Protein AF-A0A8D8MQW2-F1 (afdb_monomer_lite)

Foldseek 3Di:
DQQLPHDDLADEDPPVNVVVVVVVCPPQWDWDDDQNDIDIDGNDCVVVVVCCVVQVPDLVSQLVVLVVVLCLQCQVCAPHWDKDADDPSRCVVVVNPDRMDTHHNNRHGNDQFDADPVRHTDDGNVVSLQRNLVSCLSNVVVVCCLDPAQLALVNQLSCLVHDQLVSNLVSLVSNLVRDPDPLVSVVSQQSSQLCQACRVVSNPQSLCVLQSLCLACVVVCPSRPSSVSSNVNSVVPSCVSDVDHDPHNHDHHGPDPDRHDQDDDPDDWQDKDAQPVNQWIWIFWQWIWIAGPVRSDTPDTGRPVDPDTDRDDDADNNRPD

Secondary structure (DSSP, 8-state):
-TTSS---SB-S--HHHHHHHHHHSTTTEEEEEETTEEEEEESSHHHHHHHHHHHSSSHHHHHHHHHHHHHHHTTTTTTS-EEEEPPHHHHHHTT---SEEEEB--PPP--SEEE-TTS-EEEE-HHHHHHHHHHHHHTT-HHHHIIIIIT-HHHHHHHHTTS-HHHHHHHHHHHHHH---HHHHHHHHHHHHHHHHTHHHHTT-GGGHHHHHHHHHGGGTTT-HHHHHHHHHHHHHGGGT-S---SS--SPPTTSS--------SS---EEEE-TTSSEEEEESSSEEEEETTT--EEEEE----SS--------TTS--

Structure (mmCIF, N/CA/C/O backbone):
data_AF-A0A8D8MQW2-F1
#
_entry.id   AF-A0A8D8MQW2-F1
#
loop_
_atom_site.group_PDB
_atom_site.id
_atom_site.type_symbol
_atom_site.label_atom_id
_atom_site.label_alt_id
_atom_site.label_comp_id
_atom_site.label_asym_id
_atom_site.label_entity_id
_atom_site.label_seq_id
_atom_site.pdbx_PDB_ins_code
_atom_site.Cartn_x
_atom_site.Cartn_y
_atom_site.Cartn_z
_atom_site.occupancy
_atom_site.B_iso_or_equiv
_atom_site.auth_seq_id
_atom_site.auth_comp_id
_atom_site.auth_asym_id
_atom_site.auth_atom_id
_atom_site.pdbx_PDB_model_num
ATOM 1 N N . ASP A 1 1 ? 21.666 -14.603 -29.290 1.00 62.72 1 ASP A N 1
ATOM 2 C CA . ASP A 1 1 ? 20.958 -13.309 -29.191 1.00 62.72 1 ASP A CA 1
ATOM 3 C C . ASP A 1 1 ? 19.735 -13.362 -30.107 1.00 62.72 1 ASP A C 1
ATOM 5 O O . ASP A 1 1 ? 19.863 -13.863 -31.215 1.00 62.72 1 ASP A O 1
ATOM 9 N N . VAL A 1 2 ? 18.551 -12.951 -29.641 1.00 74.00 2 VAL A N 1
ATOM 10 C CA . VAL A 1 2 ? 17.258 -13.215 -30.322 1.00 74.00 2 VAL A CA 1
ATOM 11 C C . VAL A 1 2 ? 17.070 -12.364 -31.586 1.00 74.00 2 VAL A C 1
ATOM 13 O O . VAL A 1 2 ? 16.394 -12.786 -32.517 1.00 74.00 2 VAL A O 1
ATOM 16 N N . TYR A 1 3 ? 17.704 -11.191 -31.651 1.00 82.12 3 TYR A N 1
ATOM 17 C CA . TYR A 1 3 ? 17.560 -10.225 -32.751 1.00 82.12 3 TYR A CA 1
ATOM 18 C C . TYR A 1 3 ? 18.877 -9.972 -33.466 1.00 82.12 3 TYR A C 1
ATOM 20 O O . TYR A 1 3 ? 19.295 -8.833 -33.672 1.00 82.12 3 TYR A O 1
ATOM 28 N N . GLN A 1 4 ? 19.587 -11.048 -33.782 1.00 80.75 4 GLN A N 1
ATOM 29 C CA . GLN A 1 4 ? 20.892 -10.928 -34.412 1.00 80.75 4 GLN A CA 1
ATOM 30 C C . GLN A 1 4 ? 20.766 -10.433 -35.862 1.00 80.75 4 GLN A C 1
ATOM 32 O O . GLN A 1 4 ? 21.594 -9.648 -36.306 1.00 80.75 4 GLN A O 1
ATOM 37 N N . TYR A 1 5 ? 19.752 -10.882 -36.610 1.00 83.50 5 TYR A N 1
ATOM 38 C CA . TYR A 1 5 ? 19.637 -10.664 -38.064 1.00 83.50 5 TYR A CA 1
ATOM 39 C C . TYR A 1 5 ? 18.586 -9.628 -38.483 1.00 83.50 5 TYR A C 1
ATOM 41 O O . TYR A 1 5 ? 18.576 -9.222 -39.637 1.00 83.50 5 TYR A O 1
ATOM 49 N N . HIS A 1 6 ? 17.741 -9.152 -37.565 1.00 84.12 6 HIS A N 1
ATOM 50 C CA . HIS A 1 6 ? 16.792 -8.071 -37.835 1.00 84.12 6 HIS A CA 1
ATOM 51 C C . HIS A 1 6 ? 16.532 -7.234 -36.574 1.00 84.12 6 HIS A C 1
ATOM 53 O O . HIS A 1 6 ? 16.648 -7.740 -35.456 1.00 84.12 6 HIS A O 1
ATOM 59 N N . LEU A 1 7 ? 16.108 -5.979 -36.747 1.00 83.94 7 LEU A N 1
ATOM 60 C CA . LEU A 1 7 ? 15.612 -5.116 -35.672 1.00 83.94 7 LEU A CA 1
ATOM 61 C C . LEU A 1 7 ? 14.080 -5.060 -35.750 1.00 83.94 7 LEU A C 1
ATOM 63 O O . LEU A 1 7 ? 13.546 -4.458 -36.678 1.00 83.94 7 LEU A O 1
ATOM 67 N N . PRO A 1 8 ? 13.343 -5.730 -34.849 1.00 84.62 8 PRO A N 1
ATOM 68 C CA . PRO A 1 8 ? 11.888 -5.736 -34.931 1.00 84.62 8 PRO A CA 1
ATOM 69 C C . PRO A 1 8 ? 11.297 -4.385 -34.489 1.00 84.62 8 PRO A C 1
ATOM 71 O O . PRO A 1 8 ? 11.842 -3.757 -33.577 1.00 84.62 8 PRO A O 1
ATOM 74 N N . PRO A 1 9 ? 10.129 -3.986 -35.028 1.00 80.62 9 PRO A N 1
ATOM 75 C CA . PRO A 1 9 ? 9.403 -2.806 -34.547 1.00 80.62 9 PRO A CA 1
ATOM 76 C C . PRO A 1 9 ? 8.926 -2.974 -33.093 1.00 80.62 9 PRO A C 1
ATOM 78 O O . PRO A 1 9 ? 8.812 -2.001 -32.351 1.00 80.62 9 PRO A O 1
ATOM 81 N N . VAL A 1 10 ? 8.698 -4.224 -32.662 1.00 87.00 10 VAL A N 1
ATOM 82 C CA . VAL A 1 10 ? 8.363 -4.594 -31.280 1.00 87.00 10 VAL A CA 1
ATOM 83 C C . VAL A 1 10 ? 9.448 -5.512 -30.717 1.00 87.00 10 VAL A C 1
ATOM 85 O O . VAL A 1 10 ? 9.672 -6.612 -31.223 1.00 87.00 10 VAL A O 1
ATOM 88 N N . ARG A 1 11 ? 10.102 -5.100 -29.628 1.00 89.00 11 ARG A N 1
ATOM 89 C CA . ARG A 1 11 ? 11.218 -5.834 -29.008 1.00 89.00 11 ARG A CA 1
ATOM 90 C C . ARG A 1 11 ? 10.736 -6.684 -27.823 1.00 89.00 11 ARG A C 1
ATOM 92 O O . ARG A 1 11 ? 10.874 -6.296 -26.663 1.00 89.00 11 ARG A O 1
ATOM 99 N N . ARG A 1 12 ? 10.172 -7.861 -28.114 1.00 87.31 12 ARG A N 1
ATOM 100 C CA . ARG A 1 12 ? 9.715 -8.884 -27.148 1.00 87.31 12 ARG A CA 1
ATOM 101 C C . ARG A 1 12 ? 10.163 -10.291 -27.513 1.00 87.31 12 ARG A C 1
ATOM 103 O O . ARG A 1 12 ? 10.055 -10.662 -28.676 1.00 87.31 12 ARG A O 1
ATOM 110 N N . ILE A 1 13 ? 10.523 -11.103 -26.513 1.00 85.62 13 ILE A N 1
ATOM 111 C CA . ILE A 1 13 ? 10.783 -12.540 -26.709 1.00 85.62 13 ILE A CA 1
ATOM 112 C C . ILE A 1 13 ? 9.670 -13.131 -27.596 1.00 85.62 13 ILE A C 1
ATOM 114 O O . ILE A 1 13 ? 8.501 -13.061 -27.205 1.00 85.62 13 ILE A O 1
ATOM 118 N N . PRO A 1 14 ? 10.005 -13.642 -28.798 1.00 87.81 14 PRO A N 1
ATOM 119 C CA . PRO A 1 14 ? 9.016 -14.190 -29.711 1.00 87.81 14 PRO A CA 1
ATOM 120 C C . PRO A 1 14 ? 8.203 -15.293 -29.025 1.00 87.81 14 PRO A C 1
ATOM 122 O O . PRO A 1 14 ? 8.807 -16.126 -28.342 1.00 87.81 14 PRO A O 1
ATOM 125 N N . PRO A 1 15 ? 6.870 -15.354 -29.215 1.00 87.94 15 PRO A N 1
ATOM 126 C CA . PRO A 1 15 ? 6.025 -16.337 -28.535 1.00 87.94 15 PRO A CA 1
ATOM 127 C C . PRO A 1 15 ? 6.516 -17.778 -28.704 1.00 87.94 15 PRO A C 1
ATOM 129 O O . PRO A 1 15 ? 6.611 -18.508 -27.726 1.00 87.94 15 PRO A O 1
ATOM 132 N N . LEU A 1 16 ? 6.944 -18.152 -29.914 1.00 88.62 16 LEU A N 1
ATOM 133 C CA . LEU A 1 16 ? 7.493 -19.482 -30.197 1.00 88.62 16 LEU A CA 1
ATOM 134 C C . LEU A 1 16 ? 8.778 -19.782 -29.417 1.00 88.62 16 LEU A C 1
ATOM 136 O O . LEU A 1 16 ? 8.988 -20.917 -28.997 1.00 88.62 16 LEU A O 1
ATOM 140 N N . LEU A 1 17 ? 9.638 -18.780 -29.211 1.00 89.62 17 LEU A N 1
ATOM 141 C CA . LEU A 1 17 ? 10.857 -18.957 -28.427 1.00 89.62 17 LEU A CA 1
ATOM 142 C C . LEU A 1 17 ? 10.522 -19.152 -26.946 1.00 89.62 17 LEU A C 1
ATOM 144 O O . LEU A 1 17 ? 11.110 -20.014 -26.305 1.00 89.62 17 LEU A O 1
ATOM 148 N N . TRP A 1 18 ? 9.549 -18.401 -26.420 1.00 88.94 18 TRP A N 1
ATOM 149 C CA . TRP A 1 18 ? 9.046 -18.623 -25.065 1.00 88.94 18 TRP A CA 1
ATOM 150 C C . TRP A 1 18 ? 8.443 -20.023 -24.902 1.00 88.94 18 TRP A C 1
ATOM 152 O O . TRP A 1 18 ? 8.767 -20.703 -23.935 1.00 88.94 18 TRP A O 1
ATOM 162 N N . THR A 1 19 ? 7.633 -20.487 -25.860 1.00 90.31 19 THR A N 1
ATOM 163 C CA . THR A 1 19 ? 7.073 -21.846 -25.838 1.00 90.31 19 THR A CA 1
ATOM 164 C C . THR A 1 19 ? 8.171 -22.909 -25.811 1.00 90.31 19 THR A C 1
ATOM 166 O O . THR A 1 19 ? 8.082 -23.836 -25.014 1.00 90.31 19 THR A O 1
ATOM 169 N N . ARG A 1 20 ? 9.234 -22.758 -26.616 1.00 92.62 20 ARG A N 1
ATOM 170 C CA . ARG A 1 20 ? 10.393 -23.670 -26.586 1.00 92.62 20 ARG A CA 1
ATOM 171 C C . ARG A 1 20 ? 11.092 -23.658 -25.227 1.00 92.62 20 ARG A C 1
ATOM 173 O O . ARG A 1 20 ? 11.222 -24.707 -24.622 1.00 92.62 20 ARG A O 1
ATOM 180 N N . ILE A 1 21 ? 11.422 -22.476 -24.700 1.00 90.25 21 ILE A N 1
ATOM 181 C CA . ILE A 1 21 ? 12.052 -22.341 -23.374 1.00 90.25 21 ILE A CA 1
ATOM 182 C C . ILE A 1 21 ? 11.187 -22.979 -22.279 1.00 90.25 21 ILE A C 1
ATOM 184 O O . ILE A 1 21 ? 11.708 -23.653 -21.397 1.00 90.25 21 ILE A O 1
ATOM 188 N N . ARG A 1 22 ? 9.864 -22.782 -22.322 1.00 90.25 22 ARG A N 1
ATOM 189 C CA . ARG A 1 22 ? 8.935 -23.397 -21.365 1.00 90.25 22 ARG A CA 1
ATOM 190 C C . ARG A 1 22 ? 8.951 -24.925 -21.475 1.00 90.25 22 ARG A C 1
ATOM 192 O O . ARG A 1 22 ? 8.956 -25.589 -20.445 1.00 90.25 22 ARG A O 1
ATOM 199 N N . ASN A 1 23 ? 8.976 -25.459 -22.695 1.00 91.19 23 ASN A N 1
ATOM 200 C CA . ASN A 1 23 ? 9.030 -26.899 -22.952 1.00 91.19 23 ASN A CA 1
ATOM 201 C C . ASN A 1 23 ? 10.378 -27.526 -22.570 1.00 91.19 23 ASN A C 1
ATOM 203 O O . ASN A 1 23 ? 10.398 -28.703 -22.229 1.00 91.19 23 ASN A O 1
ATOM 207 N N . ASP A 1 24 ? 11.464 -26.749 -22.590 1.00 93.62 24 ASP A N 1
ATOM 208 C CA . ASP A 1 24 ? 12.806 -27.169 -22.160 1.00 93.62 24 ASP A CA 1
ATOM 209 C C . ASP A 1 24 ? 12.988 -27.100 -20.631 1.00 93.62 24 ASP A C 1
ATOM 211 O O . ASP A 1 24 ? 13.969 -27.612 -20.091 1.00 93.62 24 ASP A O 1
ATOM 215 N N . LEU A 1 25 ? 12.037 -26.492 -19.911 1.00 90.81 25 LEU A N 1
ATOM 216 C CA . LEU A 1 25 ? 12.026 -26.393 -18.448 1.00 90.81 25 LEU A CA 1
ATOM 217 C C . LEU A 1 25 ? 10.865 -27.174 -17.790 1.00 90.81 25 LEU A C 1
ATOM 219 O O . LEU A 1 25 ? 10.234 -26.648 -16.859 1.00 90.81 25 LEU A O 1
ATOM 223 N N . PRO A 1 26 ? 10.556 -28.417 -18.222 1.00 86.69 26 PRO A N 1
ATOM 224 C CA . PRO A 1 26 ? 9.490 -29.194 -17.611 1.00 86.69 26 PRO A CA 1
ATOM 225 C C . PRO A 1 26 ? 9.887 -29.538 -16.171 1.00 86.69 26 PRO A C 1
ATOM 227 O O . PRO A 1 26 ? 11.060 -29.747 -15.868 1.00 86.69 26 PRO A O 1
ATOM 230 N N . ASN A 1 27 ? 8.916 -29.571 -15.258 1.00 88.44 27 ASN A N 1
ATOM 231 C CA . ASN A 1 27 ? 9.103 -29.840 -13.821 1.00 88.44 27 ASN A CA 1
ATOM 232 C C . ASN A 1 27 ? 9.922 -28.793 -13.034 1.00 88.44 27 ASN A C 1
ATOM 234 O O . ASN A 1 27 ? 9.907 -28.811 -11.805 1.00 88.44 27 ASN A O 1
ATOM 238 N N . TYR A 1 28 ? 10.602 -27.849 -13.694 1.00 92.19 28 TYR A N 1
ATOM 239 C CA . TYR A 1 28 ? 11.264 -26.720 -13.025 1.00 92.19 28 TYR A CA 1
ATOM 240 C C . TYR A 1 28 ? 10.339 -25.522 -12.827 1.00 92.19 28 TYR A C 1
ATOM 242 O O . TYR A 1 28 ? 10.549 -24.713 -11.919 1.00 92.19 28 TYR A O 1
ATOM 250 N N . LEU A 1 29 ? 9.307 -25.419 -13.661 1.00 92.38 29 LEU A N 1
ATOM 251 C CA . LEU A 1 29 ? 8.258 -24.421 -13.558 1.00 92.38 29 LEU A CA 1
ATOM 252 C C . LEU A 1 29 ? 6.961 -25.066 -13.065 1.00 92.38 29 LEU A C 1
ATOM 254 O O . LEU A 1 29 ? 6.593 -26.158 -13.484 1.00 92.38 29 LEU A O 1
ATOM 258 N N . SER A 1 30 ? 6.264 -24.353 -12.190 1.00 91.06 30 SER A N 1
ATOM 259 C CA . SER A 1 30 ? 4.962 -24.726 -11.641 1.00 91.06 30 SER A CA 1
ATOM 260 C C . SER A 1 30 ? 3.986 -23.571 -11.792 1.00 91.06 30 SER A C 1
ATOM 262 O O . SER A 1 30 ? 4.384 -22.408 -11.708 1.00 91.06 30 SER A O 1
ATOM 264 N N . GLU A 1 31 ? 2.720 -23.892 -12.013 1.00 91.38 31 GLU A N 1
ATOM 265 C CA . GLU A 1 31 ? 1.630 -22.925 -11.953 1.00 91.38 31 GLU A CA 1
ATOM 266 C C . GLU A 1 31 ? 1.136 -22.820 -10.509 1.00 91.38 31 GLU A C 1
ATOM 268 O O . GLU A 1 31 ? 1.002 -23.830 -9.813 1.00 91.38 31 GLU A O 1
ATOM 273 N N . ARG A 1 32 ? 0.938 -21.593 -10.028 1.00 89.94 32 ARG A N 1
ATOM 274 C CA . ARG A 1 32 ? 0.399 -21.312 -8.696 1.00 89.94 32 ARG A CA 1
ATOM 275 C C . ARG A 1 32 ? -0.548 -20.134 -8.766 1.00 89.94 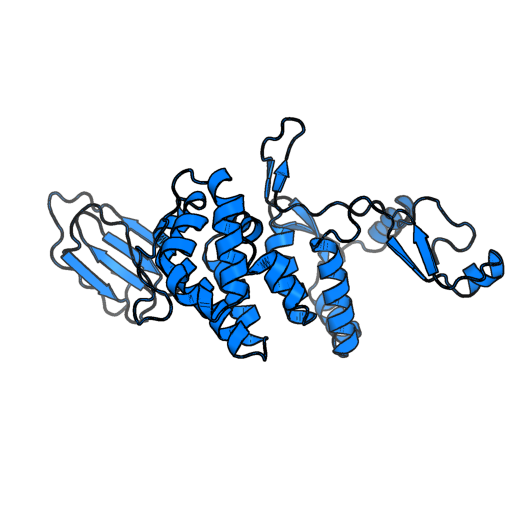32 ARG A C 1
ATOM 277 O O . ARG A 1 32 ? -0.295 -19.177 -9.489 1.00 89.94 32 ARG A O 1
ATOM 284 N N . GLU A 1 33 ? -1.590 -20.173 -7.955 1.00 90.12 33 GLU A N 1
ATOM 285 C CA . GLU A 1 33 ? -2.405 -18.993 -7.715 1.00 90.12 33 GLU A CA 1
ATOM 286 C C . GLU A 1 33 ? -1.650 -18.011 -6.808 1.00 90.12 33 GLU A C 1
ATOM 288 O O . GLU A 1 33 ? -1.081 -18.395 -5.784 1.00 90.12 33 GLU A O 1
ATOM 293 N N . ALA A 1 34 ? -1.624 -16.745 -7.207 1.00 84.81 34 ALA A N 1
ATOM 294 C CA . ALA A 1 34 ? -1.183 -15.625 -6.393 1.00 84.81 34 ALA A CA 1
ATOM 295 C C . ALA A 1 34 ? -2.110 -14.447 -6.689 1.00 84.81 34 ALA A C 1
ATOM 297 O O . ALA A 1 34 ? -2.321 -14.124 -7.856 1.00 84.81 34 ALA A O 1
ATOM 298 N N . ASP A 1 35 ? -2.663 -13.810 -5.658 1.00 83.38 35 ASP A N 1
ATOM 299 C CA . ASP A 1 35 ? -3.496 -12.610 -5.808 1.00 83.38 35 ASP A CA 1
ATOM 300 C C . ASP A 1 35 ? -4.704 -12.783 -6.757 1.00 83.38 35 ASP A C 1
ATOM 302 O O . ASP A 1 35 ? -5.034 -11.892 -7.547 1.00 83.38 35 ASP A O 1
ATOM 306 N N . GLY A 1 36 ? -5.338 -13.961 -6.737 1.00 78.75 36 GLY A N 1
ATOM 307 C CA . GLY A 1 36 ? -6.469 -14.286 -7.613 1.00 78.75 36 GLY A CA 1
ATOM 308 C C . GLY A 1 36 ? -6.099 -14.433 -9.095 1.00 78.75 36 GLY A C 1
ATOM 309 O O . GLY A 1 36 ? -6.969 -14.359 -9.965 1.00 78.75 36 GLY A O 1
ATOM 310 N N . VAL A 1 37 ? -4.811 -14.602 -9.417 1.00 82.69 37 VAL A N 1
ATOM 311 C CA . VAL A 1 37 ? -4.329 -14.904 -10.771 1.00 82.69 37 VAL A CA 1
ATOM 312 C C . VAL A 1 37 ? -3.371 -16.089 -10.780 1.00 82.69 37 VAL A C 1
ATOM 314 O O . VAL A 1 37 ? -2.569 -16.277 -9.871 1.00 82.69 37 VAL A O 1
ATOM 317 N N . ASN A 1 38 ? -3.413 -16.883 -11.849 1.00 88.50 38 ASN A N 1
ATOM 318 C CA . ASN A 1 38 ? -2.446 -17.958 -12.048 1.00 88.50 38 ASN A CA 1
ATOM 319 C C . ASN A 1 38 ? -1.111 -17.376 -12.547 1.00 88.50 38 ASN A C 1
ATOM 321 O O . ASN A 1 38 ? -1.064 -16.635 -13.535 1.00 88.50 38 ASN A O 1
ATOM 325 N N . VAL A 1 39 ? -0.024 -17.694 -11.849 1.00 89.00 39 VAL A N 1
ATOM 326 C CA . VAL A 1 39 ? 1.337 -17.252 -12.147 1.00 89.00 39 VAL A CA 1
ATOM 327 C C . VAL A 1 39 ? 2.279 -18.440 -12.306 1.00 89.00 39 VAL A C 1
ATOM 329 O O . VAL A 1 39 ? 2.148 -19.473 -11.654 1.00 89.00 39 VAL A O 1
ATOM 332 N N . MET A 1 40 ? 3.298 -18.260 -13.146 1.00 90.00 40 MET A N 1
ATOM 333 C CA . MET A 1 40 ? 4.412 -19.201 -13.241 1.00 90.00 40 MET A CA 1
ATOM 334 C C . MET A 1 40 ? 5.398 -18.949 -12.099 1.00 90.00 40 MET A C 1
ATOM 336 O O . MET A 1 40 ? 5.839 -17.816 -11.888 1.00 90.00 40 MET A O 1
ATOM 340 N N . ASN A 1 41 ? 5.796 -20.008 -11.403 1.00 90.38 41 ASN A N 1
ATOM 341 C CA . ASN A 1 41 ? 6.766 -19.964 -10.320 1.00 90.38 41 ASN A CA 1
ATOM 342 C C . ASN A 1 41 ? 7.804 -21.089 -10.448 1.00 90.38 41 ASN A C 1
ATOM 344 O O . ASN A 1 41 ? 7.495 -22.183 -10.921 1.00 90.38 41 ASN A O 1
ATOM 348 N N . TRP A 1 42 ? 9.024 -20.844 -9.968 1.00 92.25 42 TRP A N 1
ATOM 349 C CA . TRP A 1 42 ? 10.039 -21.889 -9.827 1.00 92.25 42 TRP A CA 1
ATOM 350 C C . TRP A 1 42 ? 9.560 -22.960 -8.846 1.00 92.25 42 TRP A C 1
ATOM 352 O O . TRP A 1 42 ? 9.155 -22.634 -7.728 1.00 92.25 42 TRP A O 1
ATOM 362 N N . TYR A 1 43 ? 9.617 -24.224 -9.268 1.00 91.06 43 TYR A N 1
ATOM 363 C CA . TYR A 1 43 ? 9.114 -25.360 -8.497 1.00 91.06 43 TYR A CA 1
ATOM 364 C C . TYR A 1 43 ? 9.891 -25.554 -7.189 1.00 91.06 43 TYR A C 1
ATOM 366 O O . TYR A 1 43 ? 9.295 -25.655 -6.118 1.00 91.06 43 TYR A O 1
ATOM 374 N N . HIS A 1 44 ? 11.226 -25.551 -7.263 1.00 91.94 44 HIS A N 1
ATOM 375 C CA . HIS A 1 44 ? 12.091 -25.805 -6.113 1.00 91.94 44 HIS A CA 1
ATOM 376 C C . HIS A 1 44 ? 12.772 -24.531 -5.594 1.00 91.94 44 HIS A C 1
ATOM 378 O O . HIS A 1 44 ? 13.237 -23.693 -6.371 1.00 91.94 44 HIS A O 1
ATOM 384 N N . ARG A 1 45 ? 12.905 -24.410 -4.264 1.00 92.38 45 ARG A N 1
ATOM 385 C CA . ARG A 1 45 ? 13.525 -23.238 -3.618 1.00 92.38 45 ARG A CA 1
ATOM 386 C C . ARG A 1 45 ? 14.977 -22.997 -4.046 1.00 92.38 45 ARG A C 1
ATOM 388 O O . ARG A 1 45 ? 15.399 -21.847 -4.094 1.00 92.38 45 ARG A O 1
ATOM 395 N N . GLN A 1 46 ? 15.701 -24.055 -4.429 1.00 94.56 46 GLN A N 1
ATOM 396 C CA . GLN A 1 46 ? 17.102 -23.965 -4.860 1.00 94.56 46 GLN A CA 1
ATOM 397 C C . GLN A 1 46 ? 17.300 -22.975 -6.009 1.00 94.56 46 GLN A C 1
ATOM 399 O O . GLN A 1 46 ? 18.295 -22.270 -6.010 1.00 94.56 46 GLN A O 1
ATOM 404 N N . PHE A 1 47 ? 16.347 -22.831 -6.938 1.00 92.44 47 PHE A N 1
ATOM 405 C CA . PHE A 1 47 ? 16.465 -21.823 -7.999 1.00 92.44 47 PHE A CA 1
ATOM 406 C C . PHE A 1 47 ? 16.539 -20.403 -7.440 1.00 92.44 47 PHE A C 1
ATOM 408 O O . PHE A 1 47 ? 17.331 -19.589 -7.914 1.00 92.44 47 PHE A O 1
ATOM 415 N N . ARG A 1 48 ? 15.737 -20.105 -6.412 1.00 90.94 48 ARG A N 1
ATOM 416 C CA . ARG A 1 48 ? 15.752 -18.801 -5.740 1.00 90.94 48 ARG A CA 1
ATOM 417 C C . ARG A 1 48 ? 17.052 -18.616 -4.962 1.00 90.94 48 ARG A C 1
ATOM 419 O O . ARG A 1 48 ? 17.647 -17.547 -5.049 1.00 90.94 48 ARG A O 1
ATOM 426 N N . ASP A 1 49 ? 17.505 -19.650 -4.260 1.00 93.75 49 ASP A N 1
ATOM 427 C CA . ASP A 1 49 ? 18.743 -19.616 -3.473 1.00 93.75 49 ASP A CA 1
ATOM 428 C C . ASP A 1 49 ? 19.971 -19.425 -4.385 1.00 93.75 49 ASP A C 1
ATOM 430 O O . ASP A 1 49 ? 20.769 -18.513 -4.177 1.00 93.75 49 ASP A O 1
ATOM 434 N N . THR A 1 50 ? 20.072 -20.186 -5.478 1.00 94.50 50 THR A N 1
ATOM 435 C CA . THR A 1 50 ? 21.132 -20.044 -6.488 1.00 94.50 50 THR A CA 1
ATOM 436 C C . THR A 1 50 ? 21.066 -18.696 -7.207 1.00 94.50 50 THR A C 1
ATOM 438 O O . THR A 1 50 ? 22.106 -18.094 -7.474 1.00 94.50 50 THR A O 1
ATOM 441 N N . ALA A 1 51 ? 19.870 -18.178 -7.508 1.00 91.62 51 ALA A N 1
ATOM 442 C CA . ALA A 1 51 ? 19.732 -16.847 -8.095 1.00 91.62 51 ALA A CA 1
ATOM 443 C C . ALA A 1 51 ? 20.218 -15.750 -7.136 1.00 91.62 51 ALA A C 1
ATOM 445 O O . ALA A 1 51 ? 20.925 -14.841 -7.572 1.00 91.62 51 ALA A O 1
ATOM 446 N N . LYS A 1 52 ? 19.901 -15.849 -5.837 1.00 91.31 52 LYS A N 1
ATOM 447 C CA . LYS A 1 52 ? 20.423 -14.935 -4.809 1.00 91.31 52 LYS A CA 1
ATOM 448 C C . LYS A 1 52 ? 21.948 -14.986 -4.748 1.00 91.31 52 LYS A C 1
ATOM 450 O O . LYS A 1 52 ? 22.598 -13.949 -4.843 1.00 91.31 52 LYS A O 1
ATOM 455 N N . GLU A 1 53 ? 22.505 -16.188 -4.696 1.00 92.88 53 GLU A N 1
ATOM 456 C CA . GLU A 1 53 ? 23.948 -16.420 -4.636 1.00 92.88 53 GLU A CA 1
ATOM 457 C C . GLU A 1 53 ? 24.692 -15.860 -5.860 1.00 92.88 53 GLU A C 1
ATOM 459 O O . GLU A 1 53 ? 25.780 -15.297 -5.740 1.00 92.88 53 GLU A O 1
ATOM 464 N N . ARG A 1 54 ? 24.087 -15.974 -7.047 1.00 92.12 54 ARG A N 1
ATOM 465 C CA . ARG A 1 54 ? 24.686 -15.529 -8.310 1.00 92.12 54 ARG A CA 1
ATOM 466 C C . ARG A 1 54 ? 24.520 -14.033 -8.574 1.00 92.12 54 ARG A C 1
ATOM 468 O O . ARG A 1 54 ? 25.436 -13.415 -9.110 1.00 92.12 54 ARG A O 1
ATOM 475 N N . TYR A 1 55 ? 23.357 -13.463 -8.260 1.00 88.94 55 TYR A N 1
ATOM 476 C CA . TYR A 1 55 ? 22.973 -12.121 -8.719 1.00 88.94 55 TYR A CA 1
ATOM 477 C C . TYR A 1 55 ? 22.833 -11.083 -7.602 1.00 88.94 55 TYR A C 1
ATOM 479 O O . TYR A 1 55 ? 22.916 -9.892 -7.891 1.00 88.94 55 TYR A O 1
ATOM 487 N N . PHE A 1 56 ? 22.650 -11.503 -6.346 1.00 90.62 56 PHE A N 1
ATOM 488 C CA . PHE A 1 56 ? 22.330 -10.607 -5.226 1.00 90.62 56 PHE A CA 1
ATOM 489 C C . PHE A 1 56 ? 23.442 -10.490 -4.173 1.00 90.62 56 PHE A C 1
ATOM 491 O O . PHE A 1 56 ? 23.276 -9.751 -3.209 1.00 90.62 56 PHE A O 1
ATOM 498 N N . LYS A 1 57 ? 24.600 -11.141 -4.361 1.00 90.88 57 LYS A N 1
ATOM 499 C CA . LYS A 1 57 ? 25.782 -10.914 -3.503 1.00 90.88 57 LYS A CA 1
ATOM 500 C C . LYS A 1 57 ? 26.351 -9.508 -3.621 1.00 90.88 57 LYS A C 1
ATOM 502 O O . LYS A 1 57 ? 26.793 -8.925 -2.638 1.00 90.88 57 LYS A O 1
ATOM 507 N N . ASN A 1 58 ? 26.391 -8.983 -4.842 1.00 93.00 58 ASN A N 1
ATOM 508 C CA . ASN A 1 58 ? 26.863 -7.632 -5.083 1.00 93.00 58 ASN A CA 1
ATOM 509 C C . ASN A 1 58 ? 25.703 -6.661 -4.847 1.00 93.00 58 ASN A C 1
ATOM 511 O O . ASN A 1 58 ? 24.727 -6.674 -5.598 1.00 93.00 58 ASN A O 1
ATOM 515 N N . MET A 1 59 ? 25.835 -5.803 -3.835 1.00 91.94 59 MET A N 1
ATOM 516 C CA . MET A 1 59 ? 24.798 -4.842 -3.461 1.00 91.94 59 MET A CA 1
ATOM 517 C C . MET A 1 59 ? 24.412 -3.912 -4.621 1.00 91.94 59 MET A C 1
ATOM 519 O O . MET A 1 59 ? 23.233 -3.628 -4.807 1.00 91.94 59 MET A O 1
ATOM 523 N N . ASN A 1 60 ? 25.364 -3.511 -5.470 1.00 93.75 60 ASN A N 1
ATOM 524 C CA . ASN A 1 60 ? 25.070 -2.667 -6.632 1.00 93.75 60 ASN A CA 1
ATOM 525 C C . ASN A 1 60 ? 24.184 -3.396 -7.651 1.00 93.75 60 ASN A C 1
ATOM 527 O O . ASN A 1 60 ? 23.267 -2.803 -8.216 1.00 93.75 60 ASN A O 1
ATOM 531 N N . MET A 1 61 ? 24.421 -4.696 -7.858 1.00 93.81 61 MET A N 1
ATOM 532 C CA . MET A 1 61 ? 23.574 -5.523 -8.725 1.00 93.81 61 MET A CA 1
ATOM 533 C C . MET A 1 61 ? 22.198 -5.755 -8.102 1.00 93.81 61 MET A C 1
ATOM 535 O O . MET A 1 61 ? 21.193 -5.656 -8.804 1.00 93.81 61 MET A O 1
ATOM 539 N N . ALA A 1 62 ? 22.132 -6.002 -6.791 1.00 94.12 62 ALA A N 1
ATOM 540 C CA . ALA A 1 62 ? 20.867 -6.134 -6.076 1.00 94.12 62 ALA A CA 1
ATOM 541 C C . ALA A 1 62 ? 20.018 -4.857 -6.219 1.00 94.12 62 ALA A C 1
ATOM 543 O O . ALA A 1 62 ? 18.884 -4.928 -6.696 1.00 94.12 62 ALA A O 1
ATOM 544 N N . ILE A 1 63 ? 20.587 -3.687 -5.905 1.00 96.31 63 ILE A N 1
ATOM 545 C CA . ILE A 1 63 ? 19.938 -2.375 -6.058 1.00 96.31 63 ILE A CA 1
ATOM 546 C C . ILE A 1 63 ? 19.470 -2.168 -7.501 1.00 96.31 63 ILE A C 1
ATOM 548 O O . ILE A 1 63 ? 18.324 -1.773 -7.724 1.00 96.31 63 ILE A O 1
ATOM 552 N N . TYR A 1 64 ? 20.318 -2.487 -8.483 1.00 95.81 64 TYR A N 1
ATOM 553 C CA . TYR A 1 64 ? 19.974 -2.393 -9.900 1.00 95.81 64 TYR A CA 1
ATOM 554 C C . TYR A 1 64 ? 18.743 -3.240 -10.254 1.00 95.81 64 TYR A C 1
ATOM 556 O O . TYR A 1 64 ? 17.798 -2.729 -10.859 1.00 95.81 64 TYR A O 1
ATOM 564 N N . PHE A 1 65 ? 18.703 -4.514 -9.850 1.00 95.75 65 PHE A N 1
ATOM 565 C CA . PHE A 1 65 ? 17.560 -5.383 -10.136 1.00 95.75 65 PHE A CA 1
ATOM 566 C C . PHE A 1 65 ? 16.288 -4.938 -9.411 1.00 95.75 65 PHE A C 1
ATOM 568 O O . PHE A 1 65 ? 15.223 -4.917 -10.030 1.00 95.75 65 PHE A O 1
ATOM 575 N N . HIS A 1 66 ? 16.381 -4.530 -8.141 1.00 97.50 66 HIS A N 1
ATOM 576 C CA . HIS A 1 66 ? 15.227 -3.990 -7.420 1.00 97.50 66 HIS A CA 1
ATOM 577 C C . HIS A 1 66 ? 14.700 -2.713 -8.087 1.00 97.50 66 HIS A C 1
ATOM 579 O O . HIS A 1 66 ? 13.492 -2.591 -8.271 1.00 97.50 66 HIS A O 1
ATOM 585 N N . SER A 1 67 ? 15.582 -1.819 -8.543 1.00 97.88 67 SER A N 1
ATOM 586 C CA . SER A 1 67 ? 15.194 -0.600 -9.261 1.00 97.88 67 SER A CA 1
ATOM 587 C C . SER A 1 67 ? 14.496 -0.916 -10.590 1.00 97.88 67 SER A C 1
ATOM 589 O O . SER A 1 67 ? 13.453 -0.346 -10.902 1.00 97.88 67 SER A O 1
ATOM 591 N N . MET A 1 68 ? 14.999 -1.899 -11.343 1.00 95.56 68 MET A N 1
ATOM 592 C CA . MET A 1 68 ? 14.389 -2.340 -12.604 1.00 95.56 68 MET A CA 1
ATOM 593 C C . MET A 1 68 ? 12.985 -2.937 -12.425 1.00 95.56 68 MET A C 1
ATOM 595 O O . MET A 1 68 ? 12.142 -2.800 -13.317 1.00 95.56 68 MET A O 1
ATOM 599 N N . ILE A 1 69 ? 12.729 -3.615 -11.303 1.00 96.94 69 ILE A N 1
ATOM 600 C CA . ILE A 1 69 ? 11.399 -4.142 -10.971 1.00 96.94 69 ILE A CA 1
ATOM 601 C C . ILE A 1 69 ? 10.488 -3.019 -10.456 1.00 96.94 69 ILE A C 1
ATOM 603 O O . ILE A 1 69 ? 9.320 -2.961 -10.842 1.00 96.94 69 ILE A O 1
ATOM 607 N N . ALA A 1 70 ? 11.019 -2.075 -9.672 1.00 98.31 70 ALA A N 1
ATOM 608 C CA . ALA A 1 70 ? 10.284 -0.878 -9.275 1.00 98.31 70 ALA A CA 1
ATOM 609 C C . ALA A 1 70 ? 9.810 -0.081 -10.503 1.00 98.31 70 ALA A C 1
ATOM 611 O O . ALA A 1 70 ? 8.633 0.252 -10.585 1.00 98.31 70 ALA A O 1
ATOM 612 N N . ASP A 1 71 ? 10.662 0.121 -11.515 1.00 97.31 71 ASP A N 1
ATOM 613 C CA . ASP A 1 71 ? 10.292 0.764 -12.788 1.00 97.31 71 ASP A CA 1
ATOM 614 C C . ASP A 1 71 ? 9.111 0.079 -13.485 1.00 97.31 71 ASP A C 1
ATOM 616 O O . ASP A 1 71 ? 8.272 0.741 -14.106 1.00 97.31 71 ASP A O 1
ATOM 620 N N . TYR A 1 72 ? 9.063 -1.257 -13.420 1.00 96.38 72 TYR A N 1
ATOM 621 C CA . TYR A 1 72 ? 7.957 -2.026 -13.976 1.00 96.38 72 TYR A CA 1
ATOM 622 C C . TYR A 1 72 ? 6.658 -1.683 -13.248 1.00 96.38 72 TYR A C 1
ATOM 624 O O . TYR A 1 72 ? 5.719 -1.250 -13.910 1.00 96.38 72 TYR A O 1
ATOM 632 N N . TYR A 1 73 ? 6.617 -1.790 -11.915 1.00 97.44 73 TYR A N 1
ATOM 633 C CA . TYR A 1 73 ? 5.405 -1.528 -11.127 1.00 97.44 73 TYR A CA 1
ATOM 634 C C . TYR A 1 73 ? 5.018 -0.049 -11.029 1.00 97.44 73 TYR A C 1
ATOM 636 O O . TYR A 1 73 ? 3.830 0.265 -10.956 1.00 97.44 73 TYR A O 1
ATOM 644 N N . LEU A 1 74 ? 5.975 0.876 -11.115 1.00 97.56 74 LEU A N 1
ATOM 645 C CA . LEU A 1 74 ? 5.706 2.302 -11.326 1.00 97.56 74 LEU A CA 1
ATOM 646 C C . LEU A 1 74 ? 5.029 2.554 -12.681 1.00 97.56 74 LEU A C 1
ATOM 648 O O . LEU A 1 74 ? 4.417 3.598 -12.878 1.00 97.56 74 LEU A O 1
ATOM 652 N N . GLY A 1 75 ? 5.103 1.599 -13.612 1.00 95.94 75 GLY A N 1
ATOM 653 C CA . GLY A 1 75 ? 4.542 1.743 -14.947 1.00 95.94 75 GLY A CA 1
ATOM 654 C C . GLY A 1 75 ? 5.343 2.715 -15.808 1.00 95.94 75 GLY A C 1
ATOM 655 O O . GLY A 1 75 ? 4.793 3.235 -16.777 1.00 95.94 75 GLY A O 1
ATOM 656 N N . ILE A 1 76 ? 6.634 2.938 -15.503 1.00 94.94 76 ILE A N 1
ATOM 657 C CA . ILE A 1 76 ? 7.477 3.932 -16.194 1.00 94.94 76 ILE A CA 1
ATOM 658 C C . ILE A 1 76 ? 7.461 3.717 -17.696 1.00 94.94 76 ILE A C 1
ATOM 660 O O . ILE A 1 76 ? 7.514 4.690 -18.426 1.00 94.94 76 ILE A O 1
ATOM 664 N N . TRP A 1 77 ? 7.373 2.473 -18.162 1.00 94.81 77 TRP A N 1
ATOM 665 C CA . TRP A 1 77 ? 7.381 2.125 -19.585 1.00 94.81 77 TRP A CA 1
ATOM 666 C C . TRP A 1 77 ? 6.027 1.612 -20.092 1.00 94.81 77 TRP A C 1
ATOM 668 O O . TRP A 1 77 ? 5.950 1.090 -21.200 1.00 94.81 77 TRP A O 1
ATOM 678 N N . GLY A 1 78 ? 4.963 1.733 -19.292 1.00 94.06 78 GLY A N 1
ATOM 679 C CA . GLY A 1 78 ? 3.621 1.291 -19.660 1.00 94.06 78 GLY A CA 1
ATOM 680 C C . GLY A 1 78 ? 3.096 2.059 -20.872 1.00 94.06 78 GLY A C 1
ATOM 681 O O . GLY A 1 78 ? 3.026 3.283 -20.837 1.00 94.06 78 GLY A O 1
ATOM 682 N N . GLY A 1 79 ? 2.753 1.354 -21.952 1.00 90.25 79 GLY A N 1
ATOM 683 C CA . GLY A 1 79 ? 2.190 1.971 -23.161 1.00 90.25 79 GLY A CA 1
ATOM 684 C C . GLY A 1 79 ? 3.144 2.868 -23.965 1.00 90.25 79 GLY A C 1
ATOM 685 O O . GLY A 1 79 ? 2.688 3.531 -24.893 1.00 90.25 79 GLY A O 1
ATOM 686 N N . LYS A 1 80 ? 4.449 2.892 -23.652 1.00 93.44 80 LYS A N 1
ATOM 687 C CA . LYS A 1 80 ? 5.444 3.657 -24.419 1.00 93.44 80 LYS A CA 1
ATOM 688 C C . LYS A 1 80 ? 6.741 2.879 -24.674 1.00 93.44 80 LYS A C 1
ATOM 690 O O . LYS A 1 80 ? 7.029 1.904 -23.973 1.00 93.44 80 LYS A O 1
ATOM 695 N N . PRO A 1 81 ? 7.541 3.286 -25.675 1.00 93.00 81 PRO A N 1
ATOM 696 C CA . PRO A 1 81 ? 8.784 2.601 -26.006 1.00 93.00 81 PRO A CA 1
ATOM 697 C C . PRO A 1 81 ? 9.812 2.609 -24.863 1.00 93.00 81 PRO A C 1
ATOM 699 O O . PRO A 1 81 ? 9.956 3.606 -24.159 1.00 93.00 81 PRO A O 1
ATOM 702 N N . LYS A 1 82 ? 10.548 1.500 -24.693 1.00 93.06 82 LYS A N 1
ATOM 703 C CA . LYS A 1 82 ? 11.551 1.311 -23.629 1.00 93.06 82 LYS A CA 1
ATOM 704 C C . LYS A 1 82 ? 12.980 1.279 -24.203 1.00 93.06 82 LYS A C 1
ATOM 706 O O . LYS A 1 82 ? 13.220 0.489 -25.126 1.00 93.06 82 LYS A O 1
ATOM 711 N N . PRO A 1 83 ? 13.933 2.047 -23.634 1.00 92.12 83 PRO A N 1
ATOM 712 C CA . PRO A 1 83 ? 15.337 2.032 -24.030 1.00 92.12 83 PRO A CA 1
ATOM 713 C C . PRO A 1 83 ? 16.002 0.664 -23.883 1.00 92.12 83 PRO A C 1
ATOM 715 O O . PRO A 1 83 ? 15.629 -0.164 -23.040 1.00 92.12 83 PRO A O 1
ATOM 718 N N . PHE A 1 84 ? 17.008 0.416 -24.717 1.00 90.44 84 PHE A N 1
ATOM 719 C CA . PHE A 1 84 ? 17.799 -0.804 -24.701 1.00 90.44 84 PHE A CA 1
ATOM 720 C C . PHE A 1 84 ? 19.177 -0.606 -25.320 1.00 90.44 84 PHE A C 1
ATOM 722 O O . PHE A 1 84 ? 19.358 0.248 -26.176 1.00 90.44 84 PHE A O 1
ATOM 729 N N . LYS A 1 85 ? 20.131 -1.454 -24.932 1.00 91.12 85 LYS A N 1
ATOM 730 C CA . LYS A 1 85 ? 21.487 -1.443 -25.487 1.00 91.12 85 LYS A CA 1
ATOM 731 C C . LYS A 1 85 ? 21.602 -2.419 -26.653 1.00 91.12 85 LYS A C 1
ATOM 733 O O . LYS A 1 85 ? 21.113 -3.550 -26.557 1.00 91.12 85 LYS A O 1
ATOM 738 N N . TYR A 1 86 ? 22.230 -1.979 -27.737 1.00 89.88 86 TYR A N 1
ATOM 739 C CA . TYR A 1 86 ? 22.613 -2.860 -28.837 1.00 89.88 86 TYR A CA 1
ATOM 740 C C . TYR A 1 86 ? 23.826 -3.701 -28.436 1.00 89.88 86 TYR A C 1
ATOM 742 O O . TYR A 1 86 ? 24.712 -3.223 -27.727 1.00 89.88 86 TYR A O 1
ATOM 750 N N . THR A 1 87 ? 23.889 -4.946 -28.908 1.00 89.44 87 THR A N 1
ATOM 751 C CA . THR A 1 87 ? 25.132 -5.725 -28.839 1.00 89.44 87 THR A CA 1
ATOM 752 C C . THR A 1 87 ? 26.134 -5.215 -29.873 1.00 89.44 87 THR A C 1
ATOM 754 O O . THR A 1 87 ? 25.751 -4.627 -30.885 1.00 89.44 87 THR A O 1
ATOM 757 N N . GLU A 1 88 ? 27.428 -5.443 -29.654 1.00 89.25 88 GLU A N 1
ATOM 758 C CA . GLU A 1 88 ? 28.471 -5.024 -30.606 1.00 89.25 88 GLU A CA 1
ATOM 759 C C . GLU A 1 88 ? 28.246 -5.625 -32.000 1.00 89.25 88 GLU A C 1
ATOM 761 O O . GLU A 1 88 ? 28.357 -4.929 -33.008 1.00 89.25 88 GLU A O 1
ATOM 766 N N . ILE A 1 89 ? 27.800 -6.884 -32.046 1.00 88.38 89 ILE A N 1
ATOM 767 C CA . ILE A 1 89 ? 27.418 -7.583 -33.278 1.00 88.38 89 ILE A CA 1
ATOM 768 C C . ILE A 1 89 ? 26.279 -6.848 -33.997 1.00 88.38 89 ILE A C 1
ATOM 770 O O . ILE A 1 89 ? 26.335 -6.682 -35.214 1.00 88.38 89 ILE A O 1
ATOM 774 N N . GLN A 1 90 ? 25.252 -6.396 -33.266 1.00 88.31 90 GLN A N 1
ATOM 775 C CA . GLN A 1 90 ? 24.147 -5.622 -33.843 1.00 88.31 90 GLN A CA 1
ATOM 776 C C . GLN A 1 90 ? 24.635 -4.280 -34.389 1.00 88.31 90 GLN A C 1
ATOM 778 O O . GLN A 1 90 ? 24.248 -3.903 -35.492 1.00 88.31 90 GLN A O 1
ATOM 783 N N . ARG A 1 91 ? 25.511 -3.582 -33.656 1.00 91.56 91 ARG A N 1
ATOM 784 C CA . ARG A 1 91 ? 26.048 -2.289 -34.100 1.00 91.56 91 ARG A CA 1
ATOM 785 C C . ARG A 1 91 ? 26.836 -2.418 -35.396 1.00 91.56 91 ARG A C 1
ATOM 787 O O . ARG A 1 91 ? 26.565 -1.678 -36.333 1.00 91.56 91 ARG A O 1
ATOM 794 N N . HIS A 1 92 ? 27.736 -3.397 -35.481 1.00 89.56 92 HIS A N 1
ATOM 795 C CA . HIS A 1 92 ? 28.518 -3.634 -36.694 1.00 89.56 92 HIS A CA 1
ATOM 796 C C . HIS A 1 92 ? 27.636 -4.077 -37.869 1.00 89.56 92 HIS A C 1
ATOM 798 O O . HIS A 1 92 ? 27.773 -3.576 -38.980 1.00 89.56 92 HIS A O 1
ATOM 804 N N . ARG A 1 93 ? 26.704 -5.008 -37.636 1.00 91.31 93 ARG A N 1
ATOM 805 C CA . ARG A 1 93 ? 25.866 -5.578 -38.700 1.00 91.31 93 ARG A CA 1
ATOM 806 C C . ARG A 1 93 ? 24.886 -4.579 -39.305 1.00 91.31 93 ARG A C 1
ATOM 808 O O . ARG A 1 93 ? 24.656 -4.625 -40.506 1.00 91.31 93 ARG A O 1
ATOM 815 N N . PHE A 1 94 ? 24.290 -3.724 -38.480 1.00 90.50 94 PHE A N 1
ATOM 816 C CA . PHE A 1 94 ? 23.289 -2.751 -38.922 1.00 90.50 94 PHE A CA 1
ATOM 817 C C . PHE A 1 94 ? 23.869 -1.344 -39.114 1.00 90.50 94 PHE A C 1
ATOM 819 O O . PHE A 1 94 ? 23.104 -0.404 -39.297 1.00 90.50 94 PHE A O 1
ATOM 826 N N . GLY A 1 95 ? 25.198 -1.184 -39.049 1.00 90.62 95 GLY A N 1
ATOM 827 C CA . GLY A 1 95 ? 25.862 0.112 -39.222 1.00 90.62 95 GLY A CA 1
ATOM 828 C C . GLY A 1 95 ? 25.426 1.170 -38.201 1.00 90.62 95 GLY A C 1
ATOM 829 O O . GLY A 1 95 ? 25.336 2.345 -38.539 1.00 90.62 95 GLY A O 1
ATOM 830 N N . LEU A 1 96 ? 25.110 0.765 -36.966 1.00 90.06 96 LEU A N 1
ATOM 831 C CA . LEU A 1 96 ? 24.571 1.667 -35.945 1.00 90.06 96 LEU A CA 1
ATOM 832 C C . LEU A 1 96 ? 25.700 2.417 -35.237 1.00 90.06 96 LEU A C 1
ATOM 834 O O . LEU A 1 96 ? 26.542 1.820 -34.557 1.00 90.06 96 LEU A O 1
ATOM 838 N N . THR A 1 97 ? 25.664 3.741 -35.334 1.00 88.62 97 THR A N 1
ATOM 839 C CA . THR A 1 97 ? 26.537 4.641 -34.572 1.00 88.62 97 THR A CA 1
ATOM 840 C C . THR A 1 97 ? 26.162 4.635 -33.093 1.00 88.62 97 THR A C 1
ATOM 842 O O . THR A 1 97 ? 27.038 4.504 -32.230 1.00 88.62 97 THR A O 1
ATOM 845 N N . ASP A 1 98 ? 24.864 4.668 -32.797 1.00 90.69 98 ASP A N 1
ATOM 846 C CA . ASP A 1 98 ? 24.343 4.725 -31.436 1.00 90.69 98 ASP A CA 1
ATOM 847 C C . ASP A 1 98 ? 24.556 3.422 -30.658 1.00 90.69 98 ASP A C 1
ATOM 849 O O . ASP A 1 98 ? 24.534 2.305 -31.186 1.00 90.69 98 ASP A O 1
ATOM 853 N N . LYS A 1 99 ? 24.775 3.569 -29.348 1.00 90.62 99 LYS A N 1
ATOM 854 C CA . LYS A 1 99 ? 24.899 2.438 -28.412 1.00 90.62 99 LYS A CA 1
ATOM 855 C C . LYS A 1 99 ? 23.542 1.961 -27.898 1.00 90.62 99 LYS A C 1
ATOM 857 O O . LYS A 1 99 ? 23.417 0.813 -27.464 1.00 90.62 99 LYS A O 1
ATOM 862 N N . GLU A 1 100 ? 22.537 2.827 -27.953 1.00 92.56 100 GLU A N 1
ATOM 863 C CA . GLU A 1 100 ? 21.212 2.585 -27.400 1.00 92.56 100 GLU A CA 1
ATOM 864 C C . GLU A 1 100 ? 20.132 2.825 -28.449 1.00 92.56 100 GLU A C 1
ATOM 866 O O . GLU A 1 100 ? 20.280 3.643 -29.350 1.00 92.56 100 GLU A O 1
ATOM 871 N N . GLY A 1 101 ? 19.046 2.072 -28.336 1.00 90.62 101 GLY A N 1
ATOM 872 C CA . GLY A 1 101 ? 17.854 2.217 -29.151 1.00 90.62 101 GLY A CA 1
ATOM 873 C C . GLY A 1 101 ? 16.615 2.253 -28.275 1.00 90.62 101 GLY A C 1
ATOM 874 O O . GLY A 1 101 ? 16.639 1.888 -27.098 1.00 90.62 101 GLY A O 1
ATOM 875 N N . ILE A 1 102 ? 15.505 2.666 -28.868 1.00 92.00 102 ILE A N 1
ATOM 876 C CA . ILE A 1 102 ? 14.202 2.719 -28.216 1.00 92.00 102 ILE A CA 1
ATOM 877 C C . ILE A 1 102 ? 13.244 1.878 -29.058 1.00 92.00 102 ILE A C 1
ATOM 879 O O . ILE A 1 102 ? 13.217 1.999 -30.278 1.00 92.00 102 ILE A O 1
ATOM 883 N N . ALA A 1 103 ? 12.483 0.987 -28.424 1.00 91.56 103 ALA A N 1
ATOM 884 C CA . ALA A 1 103 ? 11.496 0.168 -29.126 1.00 91.56 103 ALA A CA 1
ATOM 885 C C . ALA A 1 103 ? 10.277 -0.095 -28.251 1.00 91.56 103 ALA A C 1
ATOM 887 O O . ALA A 1 103 ? 10.386 -0.175 -27.021 1.00 91.56 103 ALA A O 1
ATOM 888 N N . ASP A 1 104 ? 9.123 -0.285 -28.888 1.00 92.00 104 ASP A N 1
ATOM 889 C CA . ASP A 1 104 ? 7.941 -0.752 -28.183 1.00 92.00 104 ASP A CA 1
ATOM 890 C C . ASP A 1 104 ? 8.198 -2.163 -27.635 1.00 92.00 104 ASP A C 1
ATOM 892 O O . ASP A 1 104 ? 8.552 -3.099 -28.355 1.00 92.00 104 ASP A O 1
ATOM 896 N N . ARG A 1 105 ? 8.042 -2.316 -26.321 1.00 91.31 105 ARG A N 1
ATOM 897 C CA . ARG A 1 105 ? 8.115 -3.609 -25.631 1.00 91.31 105 ARG A CA 1
ATOM 898 C C . ARG A 1 105 ? 6.747 -4.038 -25.109 1.00 91.31 105 ARG A C 1
ATOM 900 O O . ARG A 1 105 ? 6.682 -4.940 -24.270 1.00 91.31 105 ARG A O 1
ATOM 907 N N . LYS A 1 106 ? 5.675 -3.377 -25.563 1.00 90.69 106 LYS A N 1
ATOM 908 C CA . LYS A 1 106 ? 4.265 -3.506 -25.169 1.00 90.69 106 LYS A CA 1
ATOM 909 C C . LYS A 1 106 ? 4.059 -3.590 -23.653 1.00 90.69 106 LYS A C 1
ATOM 911 O O . LYS A 1 106 ? 3.178 -4.316 -23.192 1.00 90.69 106 LYS A O 1
ATOM 916 N N . VAL A 1 107 ? 4.950 -2.975 -22.866 1.00 91.94 107 VAL A N 1
ATOM 917 C CA . VAL A 1 107 ? 4.968 -3.134 -21.403 1.00 91.94 107 VAL A CA 1
ATOM 918 C C . VAL A 1 107 ? 3.588 -2.731 -20.879 1.00 91.94 107 VAL A C 1
ATOM 920 O O . VAL A 1 107 ? 3.101 -1.660 -21.253 1.00 91.94 107 VAL A O 1
ATOM 923 N N . PRO A 1 108 ? 2.924 -3.591 -20.089 1.00 91.81 108 PRO A N 1
ATOM 924 C CA . PRO A 1 108 ? 1.599 -3.277 -19.586 1.00 91.81 108 PRO A CA 1
ATOM 925 C C . PRO A 1 108 ? 1.671 -2.071 -18.652 1.00 91.81 108 PRO A C 1
ATOM 927 O O . PRO A 1 108 ? 2.619 -1.936 -17.874 1.00 91.81 108 PRO A O 1
ATOM 930 N N . ILE A 1 109 ? 0.649 -1.219 -18.706 1.00 94.62 109 ILE A N 1
ATOM 931 C CA . ILE A 1 109 ? 0.424 -0.230 -17.652 1.00 94.62 109 ILE A CA 1
ATOM 932 C C . ILE A 1 109 ? 0.222 -0.944 -16.312 1.00 94.62 109 ILE A C 1
ATOM 934 O O . ILE A 1 109 ? -0.257 -2.077 -16.262 1.00 94.62 109 ILE A O 1
ATOM 938 N N . GLN A 1 110 ? 0.590 -0.270 -15.228 1.00 95.81 110 GLN A N 1
ATOM 939 C CA . GLN A 1 110 ? 0.457 -0.790 -13.870 1.00 95.81 110 GLN A CA 1
ATOM 940 C C . GLN A 1 110 ? -0.439 0.145 -13.052 1.00 95.81 110 GLN A C 1
ATOM 942 O O . GLN A 1 110 ? 0.068 0.892 -12.215 1.00 95.81 110 GLN A O 1
ATOM 947 N N . PRO A 1 111 ? -1.758 0.179 -13.310 1.00 96.44 111 PRO A N 1
ATOM 948 C CA . PRO A 1 111 ? -2.671 0.987 -12.510 1.00 96.44 111 PRO A CA 1
ATOM 949 C C . PRO A 1 111 ? -2.792 0.410 -11.092 1.00 96.44 111 PRO A C 1
ATOM 951 O O . PRO A 1 111 ? -2.445 -0.752 -10.859 1.00 96.44 111 PRO A O 1
ATOM 954 N N . LEU A 1 112 ? -3.287 1.218 -10.151 1.00 96.88 112 LEU A N 1
ATOM 955 C CA . LEU A 1 112 ? -3.663 0.744 -8.810 1.00 96.88 112 LEU A CA 1
ATOM 956 C C . LEU A 1 112 ? -4.909 -0.149 -8.876 1.00 96.88 112 LEU A C 1
ATOM 958 O O . LEU A 1 112 ? -5.007 -1.151 -8.172 1.00 96.88 112 LEU A O 1
ATOM 962 N N . VAL A 1 113 ? -5.827 0.194 -9.783 1.00 95.62 113 VAL A N 1
ATOM 963 C CA . VAL A 1 113 ? -7.116 -0.467 -9.971 1.00 95.62 113 VAL A CA 1
ATOM 964 C C . VAL A 1 113 ? -7.343 -0.730 -11.456 1.00 95.62 113 VAL A C 1
ATOM 966 O O . VAL A 1 113 ? -7.145 0.147 -12.295 1.00 95.62 113 VAL A O 1
ATOM 969 N N . PHE A 1 114 ? -7.749 -1.948 -11.798 1.00 93.81 114 PHE A N 1
ATOM 970 C CA . PHE A 1 114 ? -8.165 -2.302 -13.148 1.00 93.81 114 PHE A CA 1
ATOM 971 C C . PHE A 1 114 ? -9.658 -2.020 -13.307 1.00 93.81 114 PHE A C 1
ATOM 973 O O . PHE A 1 114 ? -10.475 -2.516 -12.528 1.00 93.81 114 PHE A O 1
ATOM 980 N N . ILE A 1 115 ? -10.019 -1.271 -14.344 1.00 94.00 115 ILE A N 1
ATOM 981 C CA . ILE A 1 115 ? -11.404 -0.919 -14.676 1.00 94.00 115 ILE A CA 1
ATOM 982 C C . ILE A 1 115 ? -11.840 -1.603 -15.974 1.00 94.00 115 ILE A C 1
ATOM 984 O O . ILE A 1 115 ? -11.017 -1.854 -16.859 1.00 94.00 115 ILE A O 1
ATOM 988 N N . ASN A 1 116 ? -13.127 -1.932 -16.084 1.00 93.12 116 ASN A N 1
ATOM 989 C CA . ASN A 1 116 ? -13.709 -2.422 -17.330 1.00 93.12 116 ASN A CA 1
ATOM 990 C C . ASN A 1 116 ? -13.957 -1.254 -18.306 1.00 93.12 116 ASN A C 1
ATOM 992 O O . ASN A 1 116 ? -13.703 -0.089 -18.000 1.00 93.12 116 ASN A O 1
ATOM 996 N N . LYS A 1 117 ? -14.478 -1.564 -19.499 1.00 92.44 117 LYS A N 1
ATOM 997 C CA . LYS A 1 117 ? -14.791 -0.550 -20.522 1.00 92.44 117 LYS A CA 1
ATOM 998 C C . LYS A 1 117 ? -15.873 0.451 -20.092 1.00 92.44 117 LYS A C 1
ATOM 1000 O O . LYS A 1 117 ? -15.933 1.533 -20.656 1.00 92.44 117 LYS A O 1
ATOM 1005 N N . GLU A 1 118 ? -16.696 0.097 -19.109 1.00 91.62 118 GLU A N 1
ATOM 1006 C CA . GLU A 1 118 ? -17.766 0.937 -18.551 1.00 91.62 118 GLU A CA 1
ATOM 1007 C C . GLU A 1 118 ? -17.265 1.817 -17.390 1.00 91.62 118 GLU A C 1
ATOM 1009 O O . GLU A 1 118 ? -18.045 2.543 -16.785 1.00 91.62 118 GLU A O 1
ATOM 1014 N N . GLY A 1 119 ? -15.972 1.745 -17.048 1.00 88.12 119 GLY A N 1
ATOM 1015 C CA . GLY A 1 119 ? -15.377 2.495 -15.941 1.00 88.12 119 GLY A CA 1
ATOM 1016 C C . GLY A 1 119 ? -15.575 1.860 -14.561 1.00 88.12 119 GLY A C 1
ATOM 1017 O O . GLY A 1 119 ? -15.134 2.423 -13.562 1.00 88.12 119 GLY A O 1
ATOM 1018 N N . LYS A 1 120 ? -16.188 0.674 -14.475 1.00 89.94 120 LYS A N 1
ATOM 1019 C CA . LYS A 1 120 ? -16.389 -0.041 -13.211 1.00 89.94 120 LYS A CA 1
ATOM 1020 C C . LYS A 1 120 ? -15.114 -0.760 -12.779 1.00 89.94 120 LYS A C 1
ATOM 1022 O O . LYS A 1 120 ? -14.454 -1.426 -13.581 1.00 89.94 120 LYS A O 1
ATOM 1027 N N . VAL A 1 121 ? -14.800 -0.672 -11.488 1.00 90.81 121 VAL A N 1
ATOM 1028 C CA . VAL A 1 121 ? -13.697 -1.407 -10.857 1.00 90.81 121 VAL A CA 1
ATOM 1029 C C . VAL A 1 121 ? -13.903 -2.913 -11.024 1.00 90.81 121 VAL A C 1
ATOM 1031 O O . VAL A 1 121 ? -14.927 -3.459 -10.623 1.00 90.81 121 VAL A O 1
ATOM 1034 N N . THR A 1 122 ? -12.917 -3.579 -11.624 1.00 90.94 122 THR A N 1
ATOM 1035 C CA . THR A 1 122 ? -12.894 -5.042 -11.792 1.00 90.94 122 THR A CA 1
ATOM 1036 C C . THR A 1 122 ? -12.062 -5.718 -10.718 1.00 90.94 122 THR A C 1
ATOM 1038 O O . THR A 1 122 ? -12.499 -6.709 -10.144 1.00 90.94 122 THR A O 1
ATOM 1041 N N . ARG A 1 123 ? -10.861 -5.195 -10.447 1.00 92.69 123 ARG A N 1
ATOM 1042 C CA . ARG A 1 123 ? -9.958 -5.708 -9.412 1.00 92.69 123 ARG A CA 1
ATOM 1043 C C . ARG A 1 123 ? -8.867 -4.702 -9.069 1.00 92.69 123 ARG A C 1
ATOM 1045 O O . ARG A 1 123 ? -8.485 -3.880 -9.903 1.00 92.69 123 ARG A O 1
ATOM 1052 N N . TYR A 1 124 ? -8.300 -4.848 -7.883 1.00 95.12 124 TYR A N 1
ATOM 1053 C CA . TYR A 1 124 ? -7.116 -4.117 -7.444 1.00 95.12 124 TYR A CA 1
ATOM 1054 C C . TYR A 1 124 ? -5.824 -4.807 -7.899 1.00 95.12 124 TYR A C 1
ATOM 1056 O O . TYR A 1 124 ? -5.789 -6.019 -8.114 1.00 95.12 124 TYR A O 1
ATOM 1064 N N . ASN A 1 125 ? -4.745 -4.041 -8.069 1.00 95.56 125 ASN A N 1
ATOM 1065 C CA . ASN A 1 125 ? -3.436 -4.570 -8.453 1.00 95.56 125 ASN A CA 1
ATOM 1066 C C . ASN A 1 125 ? -2.636 -5.014 -7.217 1.00 95.56 125 ASN A C 1
ATOM 1068 O O . ASN A 1 125 ? -1.630 -4.403 -6.859 1.00 95.56 125 ASN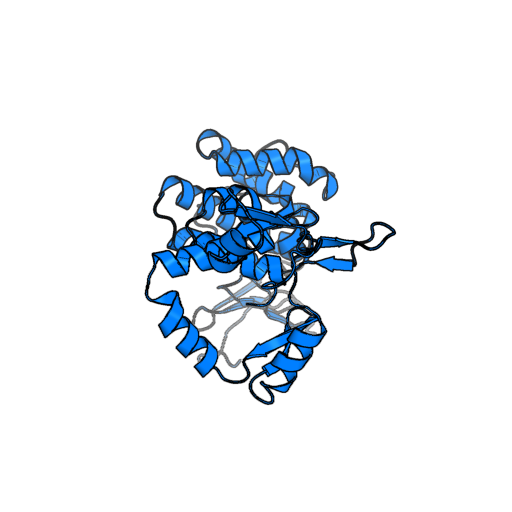 A O 1
ATOM 1072 N N . LEU A 1 126 ? -3.090 -6.092 -6.574 1.00 95.44 126 LEU A N 1
ATOM 1073 C CA . LEU A 1 126 ? -2.503 -6.626 -5.335 1.00 95.44 126 LEU A CA 1
ATOM 1074 C C . LEU A 1 126 ? -1.000 -6.907 -5.465 1.00 95.44 126 LEU A C 1
ATOM 1076 O O . LEU A 1 126 ? -0.216 -6.555 -4.585 1.00 95.44 126 LEU A O 1
ATOM 1080 N N . ARG A 1 127 ? -0.569 -7.419 -6.623 1.00 92.81 127 ARG A N 1
ATOM 1081 C CA . ARG A 1 127 ? 0.849 -7.657 -6.892 1.00 92.81 127 ARG A CA 1
ATOM 1082 C C . ARG A 1 127 ? 1.667 -6.367 -6.872 1.00 92.81 127 ARG A C 1
ATOM 1084 O O . ARG A 1 127 ? 2.749 -6.335 -6.299 1.00 92.81 127 ARG A O 1
ATOM 1091 N N . LYS A 1 128 ? 1.151 -5.279 -7.457 1.00 96.31 128 LYS A N 1
ATOM 1092 C CA . LYS A 1 128 ? 1.797 -3.963 -7.349 1.00 96.31 128 LYS A CA 1
ATOM 1093 C C . LYS A 1 128 ? 1.884 -3.517 -5.889 1.00 96.31 128 LYS A C 1
ATOM 1095 O O . LYS A 1 128 ? 2.942 -3.032 -5.498 1.00 96.31 128 LYS A O 1
ATOM 1100 N N . PHE A 1 129 ? 0.831 -3.718 -5.094 1.00 97.44 129 PHE A N 1
ATOM 1101 C CA . PHE A 1 129 ? 0.814 -3.348 -3.675 1.00 97.44 129 PHE A CA 1
ATOM 1102 C C . PHE A 1 129 ? 1.807 -4.124 -2.807 1.00 97.44 129 PHE A C 1
ATOM 1104 O O . PHE A 1 129 ? 2.320 -3.547 -1.849 1.00 97.44 129 PHE A O 1
ATOM 1111 N N . GLY A 1 130 ? 2.082 -5.392 -3.124 1.00 94.69 130 GLY A N 1
ATOM 1112 C CA . GLY A 1 130 ? 3.078 -6.198 -2.411 1.00 94.69 130 GLY A CA 1
ATOM 1113 C C . GLY A 1 130 ? 4.517 -5.966 -2.883 1.00 94.69 130 GLY A C 1
ATOM 1114 O O . GLY A 1 130 ? 5.450 -5.998 -2.088 1.00 94.69 130 GLY A O 1
ATOM 1115 N N . GLU A 1 131 ? 4.716 -5.714 -4.177 1.00 96.25 131 GLU A N 1
ATOM 1116 C CA . GLU A 1 131 ? 6.056 -5.717 -4.775 1.00 96.25 131 GLU A CA 1
ATOM 1117 C C . GLU A 1 131 ? 6.680 -4.316 -4.826 1.00 96.25 131 GLU A C 1
ATOM 1119 O O . GLU A 1 131 ? 7.872 -4.152 -4.562 1.00 96.25 131 GLU A O 1
ATOM 1124 N N . LEU A 1 132 ? 5.910 -3.277 -5.167 1.00 98.56 132 LEU A N 1
ATOM 1125 C CA . LEU A 1 132 ? 6.482 -1.945 -5.390 1.00 98.56 132 LEU A CA 1
ATOM 1126 C C . LEU A 1 132 ? 7.131 -1.337 -4.131 1.00 98.56 132 LEU A C 1
ATOM 1128 O O . LEU A 1 132 ? 8.280 -0.901 -4.255 1.00 98.56 132 LEU A O 1
ATOM 1132 N N . PRO A 1 133 ? 6.485 -1.319 -2.944 1.00 98.56 133 PRO A N 1
ATOM 1133 C CA . PRO A 1 133 ? 7.105 -0.771 -1.736 1.00 98.56 133 PRO A CA 1
ATOM 1134 C C . PRO A 1 133 ? 8.412 -1.498 -1.404 1.00 98.56 133 PRO A C 1
ATOM 1136 O O . PRO A 1 133 ? 9.462 -0.868 -1.273 1.00 98.56 133 PRO A O 1
ATOM 1139 N N . PHE A 1 134 ? 8.372 -2.834 -1.413 1.00 98.38 134 PHE A N 1
ATOM 1140 C CA . PHE A 1 134 ? 9.529 -3.695 -1.186 1.00 98.38 134 PHE A CA 1
ATOM 1141 C C . PHE A 1 134 ? 10.693 -3.353 -2.129 1.00 98.38 134 PHE A C 1
ATOM 1143 O O . PHE A 1 134 ? 11.825 -3.127 -1.694 1.00 98.38 134 PHE A O 1
ATOM 1150 N N . HIS A 1 135 ? 10.436 -3.268 -3.436 1.00 98.56 135 HIS A N 1
ATOM 1151 C CA . HIS A 1 135 ? 11.479 -2.975 -4.416 1.00 98.56 135 HIS A CA 1
ATOM 1152 C C . HIS A 1 135 ? 12.033 -1.548 -4.306 1.00 98.56 135 HIS A C 1
ATOM 1154 O O . HIS A 1 135 ? 13.237 -1.353 -4.496 1.00 98.56 135 HIS A O 1
ATOM 1160 N N . LEU A 1 136 ? 11.211 -0.556 -3.963 1.00 98.75 136 LEU A N 1
ATOM 1161 C CA . LEU A 1 136 ? 11.673 0.819 -3.753 1.00 98.75 136 LEU A CA 1
ATOM 1162 C C . LEU A 1 136 ? 12.575 0.946 -2.521 1.00 98.75 136 LEU A C 1
ATOM 1164 O O . LEU A 1 136 ? 13.631 1.575 -2.617 1.00 98.75 136 LEU A O 1
ATOM 1168 N N . VAL A 1 137 ? 12.234 0.281 -1.411 1.00 98.50 137 VAL A N 1
ATOM 1169 C CA . VAL A 1 137 ? 13.077 0.266 -0.204 1.00 98.50 137 VAL A CA 1
ATOM 1170 C C . VAL A 1 137 ? 14.434 -0.382 -0.497 1.00 98.50 137 VAL A C 1
ATOM 1172 O O . VAL A 1 137 ? 15.477 0.219 -0.238 1.00 98.50 137 VAL A O 1
ATOM 1175 N N . ARG A 1 138 ? 14.462 -1.576 -1.114 1.00 97.69 138 ARG A N 1
ATOM 1176 C CA . ARG A 1 138 ? 15.731 -2.285 -1.403 1.00 97.69 138 ARG A CA 1
ATOM 1177 C C . ARG A 1 138 ? 16.581 -1.595 -2.469 1.00 97.69 138 ARG A C 1
ATOM 1179 O O . ARG A 1 138 ? 17.796 -1.766 -2.479 1.00 97.69 138 ARG A O 1
ATOM 1186 N N . SER A 1 139 ? 15.970 -0.809 -3.354 1.00 97.81 139 SER A N 1
ATOM 1187 C CA . SER A 1 139 ? 16.699 0.019 -4.323 1.00 97.81 139 SER A CA 1
ATOM 1188 C C . SER A 1 139 ? 17.071 1.408 -3.795 1.00 97.81 139 SER A C 1
ATOM 1190 O O . SER A 1 139 ? 17.642 2.193 -4.548 1.00 97.81 139 SER A O 1
ATOM 1192 N N . ARG A 1 140 ? 16.780 1.711 -2.518 1.00 97.88 140 ARG A N 1
ATOM 1193 C CA . ARG A 1 140 ? 17.050 3.004 -1.861 1.00 97.88 140 ARG A CA 1
ATOM 1194 C C . ARG A 1 140 ? 16.386 4.201 -2.562 1.00 97.88 140 ARG A C 1
ATOM 1196 O O . ARG A 1 140 ? 16.825 5.338 -2.418 1.00 97.88 140 ARG A O 1
ATOM 1203 N N . ARG A 1 141 ? 15.292 3.968 -3.293 1.00 98.25 141 ARG A N 1
ATOM 1204 C CA . ARG A 1 141 ? 14.529 4.998 -4.020 1.00 98.25 141 ARG A CA 1
ATOM 1205 C C . ARG A 1 141 ? 13.433 5.599 -3.141 1.00 98.25 141 ARG A C 1
ATOM 1207 O O . ARG A 1 141 ? 12.249 5.534 -3.468 1.00 98.25 141 ARG A O 1
ATOM 1214 N N . PHE A 1 142 ? 13.829 6.182 -2.010 1.00 98.31 142 PHE A N 1
ATOM 1215 C CA . PHE A 1 142 ? 12.888 6.711 -1.015 1.00 98.31 142 PHE A CA 1
ATOM 1216 C C . PHE A 1 142 ? 12.046 7.879 -1.538 1.00 98.31 142 PHE A C 1
ATOM 1218 O O . PHE A 1 142 ? 10.862 7.947 -1.237 1.00 98.31 142 PHE A O 1
ATOM 1225 N N . THR A 1 143 ? 12.592 8.736 -2.404 1.00 98.06 143 THR A N 1
ATOM 1226 C CA . THR A 1 143 ? 11.813 9.815 -3.037 1.00 98.06 143 THR A CA 1
ATOM 1227 C C . THR A 1 143 ? 10.626 9.270 -3.838 1.00 98.06 143 THR A C 1
ATOM 1229 O O . THR A 1 143 ? 9.512 9.784 -3.738 1.00 98.06 143 THR A O 1
ATOM 1232 N N . ASP A 1 144 ? 10.840 8.195 -4.605 1.00 98.44 144 ASP A N 1
ATOM 1233 C CA . ASP A 1 144 ? 9.768 7.540 -5.358 1.00 98.44 144 ASP A CA 1
ATOM 1234 C C . ASP A 1 144 ? 8.796 6.803 -4.433 1.00 98.44 144 ASP A C 1
ATOM 1236 O O . ASP A 1 144 ? 7.591 6.825 -4.687 1.00 98.44 144 ASP A O 1
ATOM 1240 N N . LEU A 1 145 ? 9.301 6.183 -3.359 1.00 98.75 145 LEU A N 1
ATOM 1241 C CA . LEU A 1 145 ? 8.485 5.539 -2.327 1.00 98.75 145 LEU A CA 1
ATOM 1242 C C . LEU A 1 145 ? 7.540 6.544 -1.672 1.00 98.75 145 LEU A C 1
ATOM 1244 O O . LEU A 1 145 ? 6.348 6.285 -1.552 1.00 98.75 145 LEU A O 1
ATOM 1248 N N . PHE A 1 146 ? 8.030 7.717 -1.296 1.00 98.62 146 PHE A N 1
ATOM 1249 C CA . PHE A 1 146 ? 7.199 8.709 -0.626 1.00 98.62 146 PHE A CA 1
ATOM 1250 C C . PHE A 1 146 ? 6.139 9.267 -1.562 1.00 98.62 146 PHE A C 1
ATOM 1252 O O . PHE A 1 146 ? 4.954 9.253 -1.239 1.00 98.62 146 PHE A O 1
ATOM 1259 N N . ARG A 1 147 ? 6.547 9.659 -2.769 1.00 98.25 147 ARG A N 1
ATOM 1260 C CA . ARG A 1 147 ? 5.657 10.300 -3.736 1.00 98.25 147 ARG A CA 1
ATOM 1261 C C . ARG A 1 147 ? 4.581 9.373 -4.307 1.00 98.25 147 ARG A C 1
ATOM 1263 O O . ARG A 1 147 ? 3.478 9.832 -4.598 1.00 98.25 147 ARG A O 1
ATOM 1270 N N . ASN A 1 148 ? 4.901 8.097 -4.522 1.00 98.31 148 ASN A N 1
ATOM 1271 C CA . ASN A 1 148 ? 4.017 7.168 -5.237 1.00 98.31 148 ASN A CA 1
ATOM 1272 C C . ASN A 1 148 ? 3.363 6.114 -4.333 1.00 98.31 148 ASN A C 1
ATOM 1274 O O . ASN A 1 148 ? 2.503 5.383 -4.819 1.00 98.31 148 ASN A O 1
ATOM 1278 N N . VAL A 1 149 ? 3.787 6.001 -3.067 1.00 98.69 149 VAL A N 1
ATOM 1279 C CA . VAL A 1 149 ? 3.362 4.927 -2.155 1.00 98.69 149 VAL A CA 1
ATOM 1280 C C . VAL A 1 149 ? 2.964 5.488 -0.785 1.00 98.69 149 VAL A C 1
ATOM 1282 O O . VAL A 1 149 ? 1.779 5.616 -0.500 1.00 98.69 149 VAL A O 1
ATOM 1285 N N . LEU A 1 150 ? 3.931 5.837 0.068 1.00 98.69 150 LEU A N 1
ATOM 1286 C CA . LEU A 1 150 ? 3.688 6.023 1.509 1.00 98.69 150 LEU A CA 1
ATOM 1287 C C . LEU A 1 150 ? 3.057 7.372 1.876 1.00 98.69 150 LEU A C 1
ATOM 1289 O O . LEU A 1 150 ? 2.366 7.467 2.881 1.00 98.69 150 LEU A O 1
ATOM 1293 N N . PHE A 1 151 ? 3.239 8.400 1.050 1.00 98.62 151 PHE A N 1
ATOM 1294 C CA . PHE A 1 151 ? 2.598 9.711 1.219 1.00 98.62 151 PHE A CA 1
ATOM 1295 C C . PHE A 1 151 ? 1.702 10.041 0.021 1.00 98.62 151 PHE A C 1
ATOM 1297 O O . PHE A 1 151 ? 1.525 11.197 -0.358 1.00 98.62 151 PHE A O 1
ATOM 1304 N N . ASN A 1 152 ? 1.139 9.000 -0.593 1.00 98.62 152 ASN A N 1
ATOM 1305 C CA . ASN A 1 152 ? 0.251 9.107 -1.735 1.00 98.62 152 ASN A CA 1
ATOM 1306 C C . ASN A 1 152 ? -1.159 8.653 -1.341 1.00 98.62 152 ASN A C 1
ATOM 1308 O O . ASN A 1 152 ? -1.379 7.479 -1.051 1.00 98.62 152 ASN A O 1
ATOM 1312 N N . TYR A 1 153 ? -2.112 9.587 -1.348 1.00 98.56 153 TYR A N 1
ATOM 1313 C CA . TYR A 1 153 ? -3.492 9.308 -0.951 1.00 98.56 153 TYR A CA 1
ATOM 1314 C C . TYR A 1 153 ? -4.129 8.189 -1.786 1.00 98.56 153 TYR A C 1
ATOM 1316 O O . TYR A 1 153 ? -4.645 7.229 -1.219 1.00 98.56 153 TYR A O 1
ATOM 1324 N N . ASP A 1 154 ? -4.038 8.273 -3.119 1.00 98.12 154 ASP A N 1
ATOM 1325 C CA . ASP A 1 154 ? -4.677 7.307 -4.019 1.00 98.12 154 ASP A CA 1
ATOM 1326 C C . ASP A 1 154 ? -4.097 5.890 -3.812 1.00 98.12 154 ASP A C 1
ATOM 1328 O O . ASP A 1 154 ? -4.825 4.898 -3.869 1.00 98.12 154 ASP A O 1
ATOM 1332 N N . TRP A 1 155 ? -2.791 5.777 -3.527 1.00 98.62 155 TRP A N 1
ATOM 1333 C CA . TRP A 1 155 ? -2.153 4.509 -3.157 1.00 98.62 155 TRP A CA 1
ATOM 1334 C C . TRP A 1 155 ? -2.700 3.952 -1.845 1.00 98.62 155 TRP A C 1
ATOM 1336 O O . TRP A 1 155 ? -3.118 2.794 -1.799 1.00 98.62 155 TRP A O 1
ATOM 1346 N N . LEU A 1 156 ? -2.671 4.760 -0.781 1.00 98.62 156 LEU A N 1
ATOM 1347 C CA . LEU A 1 156 ? -3.089 4.339 0.554 1.00 98.62 156 LEU A CA 1
ATOM 1348 C C . LEU A 1 156 ? -4.565 3.934 0.565 1.00 98.62 156 LEU A C 1
ATOM 1350 O O . LEU A 1 156 ? -4.896 2.882 1.107 1.00 98.62 156 LEU A O 1
ATOM 1354 N N . HIS A 1 157 ? -5.433 4.713 -0.087 1.00 98.25 157 HIS A N 1
ATOM 1355 C CA . HIS A 1 157 ? -6.857 4.401 -0.216 1.00 98.25 157 HIS A CA 1
ATOM 1356 C C . HIS A 1 157 ? -7.078 3.097 -0.985 1.00 98.25 157 HIS A C 1
ATOM 1358 O O . HIS A 1 157 ? -7.768 2.202 -0.493 1.00 98.25 157 HIS A O 1
ATOM 1364 N N . ALA A 1 158 ? -6.436 2.930 -2.145 1.00 97.81 158 ALA A N 1
ATOM 1365 C CA . ALA A 1 158 ? -6.606 1.727 -2.954 1.00 97.81 158 ALA A CA 1
ATOM 1366 C C . ALA A 1 158 ? -6.058 0.466 -2.258 1.00 97.81 158 ALA A C 1
ATOM 1368 O O . ALA A 1 158 ? -6.648 -0.613 -2.374 1.00 97.81 158 ALA A O 1
ATOM 1369 N N . LYS A 1 159 ? -4.954 0.589 -1.506 1.00 98.06 159 LYS A N 1
ATOM 1370 C CA . LYS A 1 159 ? -4.399 -0.524 -0.725 1.00 98.06 159 LYS A CA 1
ATOM 1371 C C . LYS A 1 159 ? -5.289 -0.852 0.479 1.00 98.06 159 LYS A C 1
ATOM 1373 O O . LYS A 1 159 ? -5.608 -2.019 0.652 1.00 98.06 159 LYS A O 1
ATOM 1378 N N . LEU A 1 160 ? -5.779 0.131 1.241 1.00 97.38 160 LEU A N 1
ATOM 1379 C CA . LEU A 1 160 ? -6.747 -0.102 2.331 1.00 97.38 160 LEU A CA 1
ATOM 1380 C C . LEU A 1 160 ? -8.071 -0.697 1.836 1.00 97.38 160 LEU A C 1
ATOM 1382 O O . LEU A 1 160 ? -8.685 -1.502 2.523 1.00 97.38 160 LEU A O 1
ATOM 1386 N N . SER A 1 161 ? -8.488 -0.352 0.619 1.00 96.19 161 SER A N 1
ATOM 1387 C CA . SER A 1 161 ? -9.711 -0.884 0.008 1.00 96.19 161 SER A CA 1
ATOM 1388 C C . SER A 1 161 ? -9.596 -2.342 -0.451 1.00 96.19 161 SER A C 1
ATOM 1390 O O . SER A 1 161 ? -10.587 -2.926 -0.886 1.00 96.19 161 SER A O 1
ATOM 1392 N N . SER A 1 162 ? -8.399 -2.935 -0.413 1.00 95.12 162 SER A N 1
ATOM 1393 C CA . SER A 1 162 ? -8.155 -4.282 -0.948 1.00 95.12 162 SER A CA 1
ATOM 1394 C C . SER A 1 162 ? -7.220 -5.154 -0.113 1.00 95.12 162 SER A C 1
ATOM 1396 O O . SER A 1 162 ? -7.042 -6.331 -0.424 1.00 95.12 162 SER A O 1
ATOM 1398 N N . CYS A 1 163 ? -6.613 -4.605 0.933 1.00 94.56 163 CYS A N 1
ATOM 1399 C CA . CYS A 1 163 ? -5.684 -5.278 1.828 1.00 94.56 163 CYS A CA 1
ATOM 1400 C C . CYS A 1 163 ? -5.994 -4.882 3.280 1.00 94.56 163 CYS A C 1
ATOM 1402 O O . CYS A 1 163 ? -6.448 -3.764 3.523 1.00 94.56 163 CYS A O 1
ATOM 1404 N N . PRO A 1 164 ? -5.702 -5.756 4.259 1.00 92.56 164 PRO A N 1
ATOM 1405 C CA . PRO A 1 164 ? -5.841 -5.401 5.666 1.00 92.56 164 PRO A CA 1
ATOM 1406 C C . PRO A 1 164 ? -4.904 -4.244 6.028 1.00 92.56 164 PRO A C 1
ATOM 1408 O O . PRO A 1 164 ? -3.814 -4.116 5.461 1.00 92.56 164 PRO A O 1
ATOM 1411 N N . LEU A 1 165 ? -5.288 -3.448 7.031 1.00 93.44 165 LEU A N 1
ATOM 1412 C CA . LEU A 1 165 ? -4.496 -2.321 7.541 1.00 93.44 165 LEU A CA 1
ATOM 1413 C C . LEU A 1 165 ? -3.038 -2.712 7.827 1.00 93.44 165 LEU A C 1
ATOM 1415 O O . LEU A 1 165 ? -2.117 -1.968 7.495 1.00 93.44 165 LEU A O 1
ATOM 1419 N N . GLN A 1 166 ? -2.817 -3.910 8.371 1.00 92.38 166 GLN A N 1
ATOM 1420 C CA . GLN A 1 166 ? -1.477 -4.410 8.681 1.00 92.38 166 GLN A CA 1
ATOM 1421 C C . GLN A 1 166 ? -0.566 -4.524 7.456 1.00 92.38 166 GLN A C 1
ATOM 1423 O O . GLN A 1 166 ? 0.628 -4.262 7.557 1.00 92.38 166 GLN A O 1
ATOM 1428 N N . ALA A 1 167 ? -1.110 -4.828 6.276 1.00 95.44 167 ALA A N 1
ATOM 1429 C CA . ALA A 1 167 ? -0.325 -4.860 5.044 1.00 95.44 167 ALA A CA 1
ATOM 1430 C C . ALA A 1 167 ? 0.134 -3.460 4.600 1.00 95.44 167 ALA A C 1
ATOM 1432 O O . ALA A 1 167 ? 1.110 -3.343 3.861 1.00 95.44 167 ALA A O 1
ATOM 1433 N N . VAL A 1 168 ? -0.573 -2.403 5.013 1.00 97.56 168 VAL A N 1
ATOM 1434 C CA . VAL A 1 168 ? -0.155 -1.010 4.802 1.00 97.56 168 VAL A CA 1
ATOM 1435 C C . VAL A 1 168 ? 0.891 -0.625 5.843 1.00 97.56 168 VAL A C 1
ATOM 1437 O O . VAL A 1 168 ? 1.950 -0.123 5.480 1.00 97.56 168 VAL A O 1
ATOM 1440 N N . LEU A 1 169 ? 0.635 -0.910 7.124 1.00 96.94 169 LEU A N 1
ATOM 1441 C CA . LEU A 1 169 ? 1.560 -0.602 8.221 1.00 96.94 169 LEU A CA 1
ATOM 1442 C C . LEU A 1 169 ? 2.921 -1.297 8.056 1.00 96.94 169 LEU A C 1
ATOM 1444 O O . LEU A 1 169 ? 3.947 -0.677 8.330 1.00 96.94 169 LEU A O 1
ATOM 1448 N N . ALA A 1 170 ? 2.941 -2.526 7.534 1.00 97.44 170 ALA A N 1
ATOM 1449 C CA . ALA A 1 170 ? 4.170 -3.255 7.234 1.00 97.44 170 ALA A CA 1
ATOM 1450 C C . ALA A 1 170 ? 5.071 -2.522 6.222 1.00 97.44 170 ALA A C 1
ATOM 1452 O O . ALA A 1 170 ? 6.294 -2.562 6.358 1.00 97.44 170 ALA A O 1
ATOM 1453 N N . ASP A 1 171 ? 4.501 -1.806 5.242 1.00 98.62 171 ASP A N 1
ATOM 1454 C CA . ASP A 1 171 ? 5.303 -1.013 4.300 1.00 98.62 171 ASP A CA 1
ATOM 1455 C C . ASP A 1 171 ? 5.987 0.171 5.007 1.00 98.62 171 ASP A C 1
ATOM 1457 O O . ASP A 1 171 ? 7.139 0.496 4.711 1.00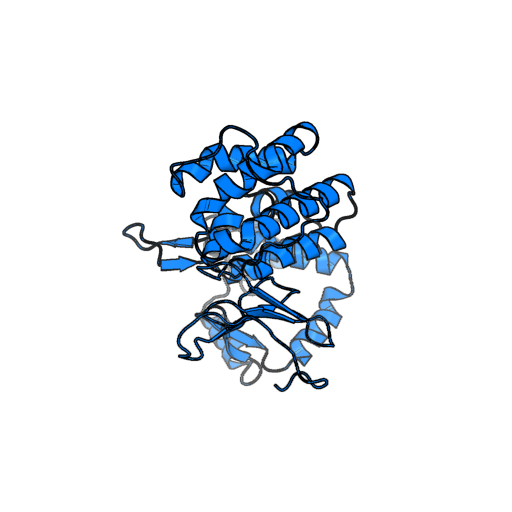 98.62 171 ASP A O 1
ATOM 1461 N N . PHE A 1 172 ? 5.282 0.827 5.939 1.00 98.56 172 PHE A N 1
ATOM 1462 C CA . PHE A 1 172 ? 5.837 1.929 6.731 1.00 98.56 172 PHE A CA 1
ATOM 1463 C C . PHE A 1 172 ? 6.926 1.443 7.684 1.00 98.56 172 PHE A C 1
ATOM 1465 O O . PHE A 1 172 ? 7.952 2.109 7.825 1.00 98.56 172 PHE A O 1
ATOM 1472 N N . GLU A 1 173 ? 6.722 0.296 8.331 1.00 97.75 173 GLU A N 1
ATOM 1473 C CA . GLU A 1 173 ? 7.712 -0.323 9.213 1.00 97.75 173 GLU A CA 1
ATOM 1474 C C . GLU A 1 173 ? 8.985 -0.688 8.442 1.00 97.75 173 GLU A C 1
ATOM 1476 O O . GLU A 1 173 ? 10.083 -0.268 8.816 1.00 97.75 173 GLU A O 1
ATOM 1481 N N . ASP A 1 174 ? 8.842 -1.382 7.313 1.00 98.50 174 ASP A N 1
ATOM 1482 C CA . ASP A 1 174 ? 9.964 -1.770 6.463 1.00 98.50 174 ASP A CA 1
ATOM 1483 C C . ASP A 1 174 ? 10.739 -0.549 5.941 1.00 98.50 174 ASP A C 1
ATOM 1485 O O . ASP A 1 174 ? 11.974 -0.530 5.971 1.00 98.50 174 ASP A O 1
ATOM 1489 N N . ALA A 1 175 ? 10.041 0.515 5.537 1.00 98.56 175 ALA A N 1
ATOM 1490 C CA . ALA A 1 175 ? 10.680 1.769 5.152 1.00 98.56 175 ALA A CA 1
ATOM 1491 C C . ALA A 1 175 ? 11.409 2.435 6.332 1.00 98.56 175 ALA A C 1
ATOM 1493 O O . ALA A 1 175 ? 12.542 2.886 6.170 1.00 98.56 175 ALA A O 1
ATOM 1494 N N . SER A 1 176 ? 10.797 2.451 7.519 1.00 97.94 176 SER A N 1
ATOM 1495 C CA . SER A 1 176 ? 11.348 3.081 8.728 1.00 97.94 176 SER A CA 1
ATOM 1496 C C . SER A 1 176 ? 12.628 2.401 9.219 1.00 97.94 176 SER A C 1
ATOM 1498 O O . SER A 1 176 ? 13.555 3.088 9.653 1.00 97.94 176 SER A O 1
ATOM 1500 N N . ILE A 1 177 ? 12.701 1.069 9.120 1.00 98.19 177 ILE A N 1
ATOM 1501 C CA . ILE A 1 177 ? 13.889 0.274 9.473 1.00 98.19 177 ILE A CA 1
ATOM 1502 C C . ILE A 1 177 ? 15.050 0.551 8.510 1.00 98.19 177 ILE A C 1
ATOM 1504 O O . ILE A 1 177 ? 16.207 0.568 8.924 1.00 98.19 177 ILE A O 1
ATOM 1508 N N . ASN A 1 178 ? 14.754 0.759 7.225 1.00 97.88 178 ASN A N 1
ATOM 1509 C CA . ASN A 1 178 ? 15.769 0.830 6.172 1.00 97.88 178 ASN A CA 1
ATOM 1510 C C . ASN A 1 178 ? 16.175 2.257 5.772 1.00 97.88 178 ASN A C 1
ATOM 1512 O O . ASN A 1 178 ? 17.119 2.414 4.996 1.00 97.88 178 ASN A O 1
ATOM 1516 N N . ILE A 1 179 ? 15.471 3.289 6.239 1.00 97.44 179 ILE A N 1
ATOM 1517 C CA . ILE A 1 179 ? 15.817 4.685 5.963 1.00 97.44 179 ILE A CA 1
ATOM 1518 C C . ILE A 1 179 ? 16.806 5.230 6.991 1.00 97.44 179 ILE A C 1
ATOM 1520 O O . ILE A 1 179 ? 16.653 4.989 8.184 1.00 97.44 179 ILE A O 1
ATOM 1524 N N . ASP A 1 180 ? 17.795 5.998 6.539 1.00 96.62 180 ASP A N 1
ATOM 1525 C CA . ASP A 1 180 ? 18.807 6.607 7.413 1.00 96.62 180 ASP A CA 1
ATOM 1526 C C . ASP A 1 180 ? 18.404 8.016 7.896 1.00 96.62 180 ASP A C 1
ATOM 1528 O O . ASP A 1 180 ? 18.813 8.455 8.972 1.00 96.62 180 ASP A O 1
ATOM 1532 N N . ASP A 1 181 ? 17.564 8.707 7.122 1.00 97.12 181 ASP A N 1
ATOM 1533 C CA . ASP A 1 181 ? 17.022 10.032 7.430 1.00 97.12 181 ASP A CA 1
ATOM 1534 C C . ASP A 1 181 ? 16.038 9.967 8.613 1.00 97.12 181 ASP A C 1
ATOM 1536 O O . ASP A 1 181 ? 15.001 9.299 8.558 1.00 97.12 181 ASP A O 1
ATOM 1540 N N . LYS A 1 182 ? 16.384 10.667 9.700 1.00 96.50 182 LYS A N 1
ATOM 1541 C CA . LYS A 1 182 ? 15.612 10.686 10.949 1.00 96.50 182 LYS A CA 1
ATOM 1542 C C . LYS A 1 182 ? 14.308 11.469 10.828 1.00 96.50 182 LYS A C 1
ATOM 1544 O O . LYS A 1 182 ? 13.323 11.057 11.441 1.00 96.50 182 LYS A O 1
ATOM 1549 N N . ASP A 1 183 ? 14.297 12.554 10.061 1.00 96.56 183 ASP A N 1
ATOM 1550 C CA . ASP A 1 183 ? 13.116 13.403 9.905 1.00 96.56 183 ASP A CA 1
ATOM 1551 C C . ASP A 1 183 ? 12.085 12.669 9.048 1.00 96.56 183 ASP A C 1
ATOM 1553 O O . ASP A 1 183 ? 10.937 12.496 9.457 1.00 96.56 183 ASP A O 1
ATOM 1557 N N . ALA A 1 184 ? 12.528 12.067 7.941 1.00 97.31 184 ALA A N 1
ATOM 1558 C CA . ALA A 1 184 ? 11.670 11.211 7.130 1.00 97.31 184 ALA A CA 1
ATOM 1559 C C . ALA A 1 184 ? 11.164 9.980 7.908 1.00 97.31 184 ALA A C 1
ATOM 1561 O O . ALA A 1 184 ? 9.997 9.602 7.784 1.00 97.31 184 ALA A O 1
ATOM 1562 N N . ARG A 1 185 ? 12.004 9.361 8.755 1.00 97.94 185 ARG A N 1
ATOM 1563 C CA . ARG A 1 185 ? 11.571 8.268 9.645 1.00 97.94 185 ARG A CA 1
ATOM 1564 C C . ARG A 1 185 ? 10.476 8.726 10.609 1.00 97.94 185 ARG A C 1
ATOM 1566 O O . ARG A 1 185 ? 9.512 7.992 10.816 1.00 97.94 185 ARG A O 1
ATOM 1573 N N . ARG A 1 186 ? 10.595 9.928 11.181 1.00 96.88 186 ARG A N 1
ATOM 1574 C CA . ARG A 1 186 ? 9.557 10.508 12.044 1.00 96.88 186 ARG A CA 1
ATOM 1575 C C . ARG A 1 186 ? 8.244 10.683 11.278 1.00 96.88 186 ARG A C 1
ATOM 1577 O O . ARG A 1 186 ? 7.205 10.278 11.791 1.00 96.88 186 ARG A O 1
ATOM 1584 N N . GLU A 1 187 ? 8.281 11.223 10.060 1.00 98.06 187 GLU A N 1
ATOM 1585 C CA . GLU A 1 187 ? 7.081 11.377 9.225 1.00 98.06 187 GLU A CA 1
ATOM 1586 C C . GLU A 1 187 ? 6.391 10.035 8.944 1.00 98.06 187 GLU A C 1
ATOM 1588 O O . GLU A 1 187 ? 5.172 9.923 9.085 1.00 98.06 187 GLU A O 1
ATOM 1593 N N . LEU A 1 188 ? 7.168 8.998 8.607 1.00 98.44 188 LEU A N 1
ATOM 1594 C CA . LEU A 1 188 ? 6.656 7.640 8.400 1.00 98.44 188 LEU A CA 1
ATOM 1595 C C . LEU A 1 188 ? 5.945 7.108 9.649 1.00 98.44 188 LEU A C 1
ATOM 1597 O O . LEU A 1 188 ? 4.836 6.580 9.551 1.00 98.44 188 LEU A O 1
ATOM 1601 N N . MET A 1 189 ? 6.559 7.274 10.823 1.00 97.00 189 MET A N 1
ATOM 1602 C CA . MET A 1 189 ? 5.979 6.834 12.093 1.00 97.00 189 MET A CA 1
ATOM 1603 C C . MET A 1 189 ? 4.684 7.581 12.426 1.00 97.00 189 MET A C 1
ATOM 1605 O O . MET A 1 189 ? 3.729 6.952 12.873 1.00 97.00 189 MET A O 1
ATOM 1609 N N . LEU A 1 190 ? 4.623 8.893 12.181 1.00 97.69 190 LEU A N 1
ATOM 1610 C CA . LEU A 1 190 ? 3.424 9.700 12.425 1.00 97.69 190 LEU A CA 1
ATOM 1611 C C . LEU A 1 190 ? 2.248 9.254 11.550 1.00 97.69 190 LEU A C 1
ATOM 1613 O O . LEU A 1 190 ? 1.139 9.090 12.058 1.00 97.69 190 LEU A O 1
ATOM 1617 N N . VAL A 1 191 ? 2.478 9.015 10.254 1.00 98.25 191 VAL A N 1
ATOM 1618 C CA . VAL A 1 191 ? 1.422 8.530 9.351 1.00 98.25 191 VAL A CA 1
ATOM 1619 C C . VAL A 1 191 ? 0.994 7.111 9.726 1.00 98.25 191 VAL A C 1
ATOM 1621 O O . VAL A 1 191 ? -0.204 6.844 9.803 1.00 98.25 191 VAL A O 1
ATOM 1624 N N . ALA A 1 192 ? 1.937 6.217 10.033 1.00 97.31 192 ALA A N 1
ATOM 1625 C CA . ALA A 1 192 ? 1.621 4.865 10.491 1.00 97.31 192 ALA A CA 1
ATOM 1626 C C . ALA A 1 192 ? 0.796 4.873 11.792 1.00 97.31 192 ALA A C 1
ATOM 1628 O O . ALA A 1 192 ? -0.199 4.157 11.895 1.00 97.31 192 ALA A O 1
ATOM 1629 N N . ASP A 1 193 ? 1.158 5.712 12.766 1.00 95.81 193 ASP A N 1
ATOM 1630 C CA . ASP A 1 193 ? 0.400 5.889 14.008 1.00 95.81 193 ASP A CA 1
ATOM 1631 C C . ASP A 1 193 ? -0.994 6.490 13.742 1.00 95.81 193 ASP A C 1
ATOM 1633 O O . ASP A 1 193 ? -1.967 6.045 14.347 1.00 95.81 193 ASP A O 1
ATOM 1637 N N . ALA A 1 194 ? -1.136 7.439 12.809 1.00 96.88 194 ALA A N 1
ATOM 1638 C CA . ALA A 1 194 ? -2.441 7.997 12.438 1.00 96.88 194 ALA A CA 1
ATOM 1639 C C . ALA A 1 194 ? -3.366 6.944 11.809 1.00 96.88 194 ALA A C 1
ATOM 1641 O O . ALA A 1 194 ? -4.540 6.853 12.176 1.00 96.88 194 ALA A O 1
ATOM 1642 N N . LEU A 1 195 ? -2.830 6.123 10.899 1.00 96.50 195 LEU A N 1
ATOM 1643 C CA . LEU A 1 195 ? -3.548 5.001 10.290 1.00 96.50 195 LEU A CA 1
ATOM 1644 C C . LEU A 1 195 ? -3.959 3.966 11.342 1.00 96.50 195 LEU A C 1
ATOM 1646 O O . LEU A 1 195 ? -5.085 3.476 11.316 1.00 96.50 195 LEU A O 1
ATOM 1650 N N . ARG A 1 196 ? -3.071 3.677 12.299 1.00 93.81 196 ARG A N 1
ATOM 1651 C CA . ARG A 1 196 ? -3.330 2.756 13.409 1.00 93.81 196 ARG A CA 1
ATOM 1652 C C . ARG A 1 196 ? -4.444 3.256 14.332 1.00 93.81 196 ARG A C 1
ATOM 1654 O O . ARG A 1 196 ? -5.367 2.506 14.634 1.00 93.81 196 ARG A O 1
ATOM 1661 N N . LEU A 1 197 ? -4.408 4.533 14.716 1.00 93.56 197 LEU A N 1
ATOM 1662 C CA . LEU A 1 197 ? -5.456 5.172 15.523 1.00 93.56 197 LEU A CA 1
ATOM 1663 C C . LEU A 1 197 ? -6.815 5.208 14.811 1.00 93.56 197 LEU A C 1
ATOM 1665 O O . LEU A 1 197 ? -7.850 5.149 15.466 1.00 93.56 197 LEU A O 1
ATOM 1669 N N . GLY A 1 198 ? -6.821 5.316 13.480 1.00 92.50 198 GLY A N 1
ATOM 1670 C CA . GLY A 1 198 ? -8.028 5.221 12.658 1.00 92.50 198 GLY A CA 1
ATOM 1671 C C . GLY A 1 198 ? -8.434 3.789 12.295 1.00 92.50 198 GLY A C 1
ATOM 1672 O O . GLY A 1 198 ? -9.402 3.619 11.557 1.00 92.50 198 GLY A O 1
ATOM 1673 N N . GLY A 1 199 ? -7.712 2.768 12.766 1.00 90.62 199 GLY A N 1
ATOM 1674 C CA . GLY A 1 199 ? -7.773 1.415 12.216 1.00 90.62 199 GLY A CA 1
ATOM 1675 C C . GLY A 1 199 ? -9.148 0.755 12.287 1.00 90.62 199 GLY A C 1
ATOM 1676 O O . GLY A 1 199 ? -9.600 0.208 11.283 1.00 90.62 199 GLY A O 1
ATOM 1677 N N . ALA A 1 200 ? -9.849 0.895 13.416 1.00 85.88 200 ALA A N 1
ATOM 1678 C CA . ALA A 1 200 ? -11.204 0.364 13.593 1.00 85.88 200 ALA A CA 1
ATOM 1679 C C . ALA A 1 200 ? -12.190 0.900 12.536 1.00 85.88 200 ALA A C 1
ATOM 1681 O O . ALA A 1 200 ? -13.047 0.170 12.043 1.00 85.88 200 ALA A O 1
ATOM 1682 N N . ILE A 1 201 ? -12.025 2.164 12.132 1.00 91.06 201 ILE A N 1
ATOM 1683 C CA . ILE A 1 201 ? -12.858 2.807 11.111 1.00 91.06 201 ILE A CA 1
ATOM 1684 C C . ILE A 1 201 ? -12.366 2.432 9.714 1.00 91.06 201 ILE A C 1
ATOM 1686 O O . ILE A 1 201 ? -13.168 2.055 8.867 1.00 91.06 201 ILE A O 1
ATOM 1690 N N . LEU A 1 202 ? -11.058 2.519 9.459 1.00 93.31 202 LEU A N 1
ATOM 1691 C CA . LEU A 1 202 ? -10.478 2.308 8.129 1.00 93.31 202 LEU A CA 1
ATOM 1692 C C . LEU A 1 202 ? -10.578 0.860 7.649 1.00 93.31 202 LEU A C 1
ATOM 1694 O O . LEU A 1 202 ? -10.645 0.639 6.443 1.00 93.31 202 LEU A O 1
ATOM 1698 N N . GLY A 1 203 ? -10.624 -0.109 8.567 1.00 88.31 203 GLY A N 1
ATOM 1699 C CA . GLY A 1 203 ? -10.838 -1.515 8.227 1.00 88.31 203 GLY A CA 1
ATOM 1700 C C . GLY A 1 203 ? -12.220 -1.792 7.627 1.00 88.31 203 GLY A C 1
ATOM 1701 O O . GLY A 1 203 ? -12.355 -2.697 6.809 1.00 88.31 203 GLY A O 1
ATOM 1702 N N . VAL A 1 204 ? -13.233 -0.999 7.993 1.00 89.44 204 VAL A N 1
ATOM 1703 C CA . VAL A 1 204 ? -14.615 -1.146 7.497 1.00 89.44 204 VAL A CA 1
ATOM 1704 C C . VAL A 1 204 ? -14.947 -0.100 6.430 1.00 89.44 204 VAL A C 1
ATOM 1706 O O . VAL A 1 204 ? -15.610 -0.402 5.440 1.00 89.44 204 VAL A O 1
ATOM 1709 N N . TYR A 1 205 ? -14.455 1.127 6.604 1.00 94.56 205 TYR A N 1
ATOM 1710 C CA . TYR A 1 205 ? -14.743 2.284 5.761 1.00 94.56 205 TYR A CA 1
ATOM 1711 C C . TYR A 1 205 ? -13.450 2.951 5.255 1.00 94.56 205 TYR A C 1
ATOM 1713 O O . TYR A 1 205 ? -13.095 4.044 5.712 1.00 94.56 205 TYR A O 1
ATOM 1721 N N . PRO A 1 206 ? -12.757 2.359 4.263 1.00 96.25 206 PRO A N 1
ATOM 1722 C CA . PRO A 1 206 ? -11.541 2.932 3.673 1.00 96.25 206 PRO A CA 1
ATOM 1723 C C . PRO A 1 206 ? -11.722 4.358 3.133 1.00 96.25 206 PRO A C 1
ATOM 1725 O O . PRO A 1 206 ? -10.799 5.169 3.178 1.00 96.25 206 PRO A O 1
ATOM 1728 N N . ASN A 1 207 ? -12.933 4.706 2.687 1.00 97.19 207 ASN A N 1
ATOM 1729 C CA . ASN A 1 207 ? -13.282 6.043 2.195 1.00 97.19 207 ASN A CA 1
ATOM 1730 C C . ASN A 1 207 ? -13.110 7.150 3.249 1.00 97.19 207 ASN A C 1
ATOM 1732 O O . ASN A 1 207 ? -12.940 8.315 2.901 1.00 97.19 207 ASN A O 1
ATOM 1736 N N . MET A 1 208 ? -13.081 6.797 4.537 1.00 96.75 208 MET A N 1
ATOM 1737 C CA . MET A 1 208 ? -12.820 7.739 5.627 1.00 96.75 208 MET A CA 1
ATOM 1738 C C . MET A 1 208 ? -11.332 8.105 5.764 1.00 96.75 208 MET A C 1
ATOM 1740 O O . MET A 1 208 ? -10.985 8.879 6.656 1.00 96.75 208 MET A O 1
ATOM 1744 N N . LEU A 1 209 ? -10.443 7.593 4.897 1.00 98.00 209 LEU A N 1
ATOM 1745 C CA . LEU A 1 209 ? -8.997 7.829 4.961 1.00 98.00 209 LEU A CA 1
ATOM 1746 C C . LEU A 1 209 ? -8.630 9.312 5.046 1.00 98.00 209 LEU A C 1
ATOM 1748 O O . LEU A 1 209 ? -7.852 9.692 5.919 1.00 98.00 209 LEU A O 1
ATOM 1752 N N . ALA A 1 210 ? -9.200 10.152 4.180 1.00 97.94 210 ALA A N 1
ATOM 1753 C CA . ALA A 1 210 ? -8.884 11.581 4.164 1.00 97.94 210 ALA A CA 1
ATOM 1754 C C . ALA A 1 210 ? -9.258 12.235 5.500 1.00 97.94 210 ALA A C 1
ATOM 1756 O O . ALA A 1 210 ? -8.445 12.935 6.098 1.00 97.94 210 ALA A O 1
ATOM 1757 N N . ALA A 1 211 ? -10.453 11.934 6.015 1.00 97.12 211 ALA A N 1
ATOM 1758 C CA . ALA A 1 211 ? -10.917 12.458 7.293 1.00 97.12 211 ALA A CA 1
ATOM 1759 C C . ALA A 1 211 ? -10.045 11.996 8.471 1.00 97.12 211 ALA A C 1
ATOM 1761 O O . ALA A 1 211 ? -9.721 12.802 9.343 1.00 97.12 211 ALA A O 1
ATOM 1762 N N . GLN A 1 212 ? -9.621 10.726 8.481 1.00 96.69 212 GLN A N 1
ATOM 1763 C CA . GLN A 1 212 ? -8.730 10.192 9.515 1.00 96.69 212 GLN A CA 1
ATOM 1764 C C . GLN A 1 212 ? -7.332 10.817 9.461 1.00 96.69 212 GLN A C 1
ATOM 1766 O O . GLN A 1 212 ? -6.768 11.120 10.509 1.00 96.69 212 GLN A O 1
ATOM 1771 N N . LEU A 1 213 ? -6.771 11.035 8.268 1.00 97.88 213 LEU A N 1
ATOM 1772 C CA . LEU A 1 213 ? -5.451 11.650 8.122 1.00 97.88 213 LEU A CA 1
ATOM 1773 C C . LEU A 1 213 ? -5.489 13.139 8.478 1.00 97.88 213 LEU A C 1
ATOM 1775 O O . LEU A 1 213 ? -4.727 13.570 9.341 1.00 97.88 213 LEU A O 1
ATOM 1779 N N . VAL A 1 214 ? -6.403 13.913 7.885 1.00 97.50 214 VAL A N 1
ATOM 1780 C CA . VAL A 1 214 ? -6.522 15.360 8.137 1.00 97.50 214 VAL A CA 1
ATOM 1781 C C . VAL A 1 214 ? -6.865 15.634 9.599 1.00 97.50 214 VAL A C 1
ATOM 1783 O O . VAL A 1 214 ? -6.184 16.421 10.254 1.00 97.50 214 VAL A O 1
ATOM 1786 N N . GLY A 1 215 ? -7.851 14.925 10.156 1.00 96.69 215 GLY A N 1
ATOM 1787 C CA . GLY A 1 215 ? -8.287 15.130 11.536 1.00 96.69 215 GLY A CA 1
ATOM 1788 C C . GLY A 1 215 ? -7.199 14.884 12.586 1.00 96.69 215 GLY A C 1
ATOM 1789 O O . GLY A 1 215 ? -7.340 15.390 13.697 1.00 96.69 215 GLY A O 1
ATOM 1790 N N . ARG A 1 216 ? -6.126 14.148 12.246 1.00 97.06 216 ARG A N 1
ATOM 1791 C CA . ARG A 1 216 ? -5.044 13.729 13.160 1.00 97.06 216 ARG A CA 1
ATOM 1792 C C . ARG A 1 216 ? -3.698 14.399 12.894 1.00 97.06 216 ARG A C 1
ATOM 1794 O O . ARG A 1 216 ? -2.989 14.724 13.839 1.00 97.06 216 ARG A O 1
ATOM 1801 N N . LEU A 1 217 ? -3.325 14.570 11.626 1.00 97.56 217 LEU A N 1
ATOM 1802 C CA . LEU A 1 217 ? -1.983 15.003 11.216 1.00 97.56 217 LEU A CA 1
ATOM 1803 C C . LEU A 1 217 ? -1.881 16.504 10.935 1.00 97.56 217 LEU A C 1
ATOM 1805 O O . LEU A 1 217 ? -0.771 16.993 10.739 1.00 97.56 217 LEU A O 1
ATOM 1809 N N . LEU A 1 218 ? -2.991 17.252 10.922 1.00 96.44 218 LEU A N 1
ATOM 1810 C CA . LEU A 1 218 ? -2.964 18.691 10.634 1.00 96.44 218 LEU A CA 1
ATOM 1811 C C . LEU A 1 218 ? -1.968 19.492 11.506 1.00 96.44 218 LEU A C 1
ATOM 1813 O O . LEU A 1 218 ? -1.280 20.346 10.947 1.00 96.44 218 LEU A O 1
ATOM 1817 N N . PRO A 1 219 ? -1.794 19.215 12.818 1.00 95.75 219 PRO A N 1
ATOM 1818 C CA . PRO A 1 219 ? -0.781 19.896 13.634 1.00 95.75 219 PRO A CA 1
ATOM 1819 C C . PRO A 1 219 ? 0.666 19.662 13.170 1.00 95.75 219 PRO A C 1
ATOM 1821 O O . PRO A 1 219 ? 1.536 20.493 13.416 1.00 95.75 219 PRO A O 1
ATOM 1824 N N . GLU A 1 220 ? 0.932 18.558 12.469 1.00 95.69 220 GLU A N 1
ATOM 1825 C CA . GLU A 1 220 ? 2.270 18.167 12.019 1.00 95.69 220 GLU A CA 1
ATOM 1826 C C . GLU A 1 220 ? 2.641 18.778 10.651 1.00 95.69 220 GLU A C 1
ATOM 1828 O O . GLU A 1 220 ? 3.753 18.572 10.174 1.00 95.69 220 GLU A O 1
ATOM 1833 N N . ILE A 1 221 ? 1.766 19.561 10.008 1.00 93.94 221 ILE A N 1
ATOM 1834 C CA . ILE A 1 221 ? 1.976 20.061 8.635 1.00 93.94 221 ILE A CA 1
ATOM 1835 C C . ILE A 1 221 ? 3.176 21.016 8.479 1.00 93.94 221 ILE A C 1
ATOM 1837 O O . ILE A 1 221 ? 3.764 21.104 7.403 1.00 93.94 221 ILE A O 1
ATOM 1841 N N . GLY A 1 222 ? 3.535 21.754 9.536 1.00 90.06 222 GLY A N 1
ATOM 1842 C CA . GLY A 1 222 ? 4.512 22.847 9.459 1.00 90.06 222 GLY A CA 1
ATOM 1843 C C . GLY A 1 222 ? 5.967 22.399 9.295 1.00 90.06 222 GLY A C 1
ATOM 1844 O O . GLY A 1 222 ? 6.737 23.084 8.627 1.00 90.06 222 GLY A O 1
ATOM 1845 N N . GLY A 1 223 ? 6.341 21.258 9.884 1.00 92.19 223 GLY A N 1
ATOM 1846 C CA . GLY A 1 223 ? 7.721 20.749 9.893 1.00 92.19 223 GLY A CA 1
ATOM 1847 C C . GLY A 1 223 ? 7.960 19.515 9.021 1.00 92.19 223 GLY A C 1
ATOM 1848 O O . GLY A 1 223 ? 9.097 19.076 8.900 1.00 92.19 223 GLY A O 1
ATOM 1849 N N . ASN A 1 224 ? 6.908 18.954 8.423 1.00 96.94 224 ASN A N 1
ATOM 1850 C CA . ASN A 1 224 ? 6.935 17.630 7.806 1.00 96.94 224 ASN A CA 1
ATOM 1851 C C . ASN A 1 224 ? 6.455 17.720 6.339 1.00 96.94 224 ASN A C 1
ATOM 1853 O O . ASN A 1 224 ? 5.244 17.737 6.079 1.00 96.94 224 ASN A O 1
ATOM 1857 N N . PRO A 1 225 ? 7.371 17.850 5.359 1.00 97.44 225 PRO A N 1
ATOM 1858 C CA . PRO A 1 225 ? 7.009 18.122 3.968 1.00 97.44 225 PRO A CA 1
ATOM 1859 C C . PRO A 1 225 ? 6.253 16.970 3.290 1.00 97.44 225 PRO A C 1
ATOM 1861 O O . PRO A 1 225 ? 5.386 17.228 2.450 1.00 97.44 225 PRO A O 1
ATOM 1864 N N . ASN A 1 226 ? 6.537 15.714 3.642 1.00 98.25 226 ASN A N 1
ATOM 1865 C CA . ASN A 1 226 ? 5.834 14.565 3.077 1.00 98.25 226 ASN A CA 1
ATOM 1866 C C . ASN A 1 226 ? 4.418 14.446 3.663 1.00 98.25 226 ASN A C 1
ATOM 1868 O O . ASN A 1 226 ? 3.473 14.172 2.922 1.00 98.25 226 ASN A O 1
ATOM 1872 N N . ILE A 1 227 ? 4.239 14.732 4.958 1.00 98.38 227 ILE A N 1
ATOM 1873 C CA . ILE A 1 227 ? 2.910 14.843 5.583 1.00 98.38 227 ILE A CA 1
ATOM 1874 C C . ILE A 1 227 ? 2.111 15.966 4.925 1.00 98.38 227 ILE A C 1
ATOM 1876 O O . ILE A 1 227 ? 0.959 15.752 4.553 1.00 98.38 227 ILE A O 1
ATOM 1880 N N . LYS A 1 228 ? 2.717 17.138 4.710 1.00 98.12 228 LYS A N 1
ATOM 1881 C CA . LYS A 1 228 ? 2.060 18.240 3.997 1.00 98.12 228 LYS A CA 1
ATOM 1882 C C . LYS A 1 228 ? 1.588 17.815 2.607 1.00 98.12 228 LYS A C 1
ATOM 1884 O O . LYS A 1 228 ? 0.430 18.040 2.269 1.00 98.12 228 LYS A O 1
ATOM 1889 N N . MET A 1 229 ? 2.447 17.154 1.832 1.00 97.94 229 MET A N 1
ATOM 1890 C CA . MET A 1 229 ? 2.082 16.615 0.519 1.00 97.94 229 MET A CA 1
ATOM 1891 C C . MET A 1 229 ? 0.900 15.635 0.605 1.00 97.94 229 MET A C 1
ATOM 1893 O O . MET A 1 229 ? -0.010 15.701 -0.221 1.00 97.94 229 MET A O 1
ATOM 1897 N N . LEU A 1 230 ? 0.890 14.748 1.604 1.00 98.56 230 LEU A N 1
ATOM 1898 C CA . LEU A 1 230 ? -0.198 13.794 1.821 1.00 98.56 230 LEU A CA 1
ATOM 1899 C C . LEU A 1 230 ? -1.517 14.495 2.184 1.00 98.56 230 LEU A C 1
ATOM 1901 O O . LEU A 1 230 ? -2.561 14.128 1.647 1.00 98.56 230 LEU A O 1
ATOM 1905 N N . LEU A 1 231 ? -1.488 15.504 3.056 1.00 98.06 231 LEU A N 1
ATOM 1906 C CA . LEU A 1 231 ? -2.687 16.251 3.452 1.00 98.06 231 LEU A CA 1
ATOM 1907 C C . LEU A 1 231 ? -3.246 17.092 2.300 1.00 98.06 231 LEU A C 1
ATOM 1909 O O . LEU A 1 231 ? -4.446 17.053 2.051 1.00 98.06 231 LEU A O 1
ATOM 1913 N N . GLU A 1 232 ? -2.391 17.737 1.504 1.00 97.12 232 GLU A N 1
ATOM 1914 C CA . GLU A 1 232 ? -2.832 18.408 0.274 1.00 97.12 232 GLU A CA 1
ATOM 1915 C C . GLU A 1 232 ? -3.471 17.427 -0.725 1.00 97.12 232 GLU A C 1
ATOM 1917 O O . GLU A 1 232 ? -4.387 17.790 -1.468 1.00 97.12 232 GLU A O 1
ATOM 1922 N N . ALA A 1 233 ? -2.990 16.180 -0.777 1.00 97.50 233 ALA A N 1
ATOM 1923 C CA . ALA A 1 233 ? -3.608 15.134 -1.584 1.00 97.50 233 ALA A CA 1
ATOM 1924 C C . ALA A 1 233 ? -4.955 14.677 -0.999 1.00 97.50 233 ALA A C 1
ATOM 1926 O O . ALA A 1 233 ? -5.865 14.381 -1.772 1.00 97.50 233 ALA A O 1
ATOM 1927 N N . CYS A 1 234 ? -5.117 14.673 0.329 1.00 97.31 234 CYS A N 1
ATOM 1928 C CA . CYS A 1 234 ? -6.408 14.420 0.974 1.00 97.31 234 CYS A CA 1
ATOM 1929 C C . CYS A 1 234 ? -7.440 15.482 0.573 1.00 97.31 234 CYS A C 1
ATOM 1931 O O . CYS A 1 234 ? -8.555 15.117 0.224 1.00 97.31 234 CYS A O 1
ATOM 1933 N N . ASP A 1 235 ? -7.062 16.761 0.517 1.00 94.81 235 ASP A N 1
ATOM 1934 C CA . ASP A 1 235 ? -7.975 17.835 0.098 1.00 94.81 235 ASP A CA 1
ATOM 1935 C C . ASP A 1 235 ? -8.356 17.743 -1.389 1.00 94.81 235 ASP A C 1
ATOM 1937 O O . ASP A 1 235 ? -9.492 18.018 -1.773 1.00 94.81 235 ASP A O 1
ATOM 1941 N N . LYS A 1 236 ? -7.410 17.345 -2.251 1.00 95.56 236 LYS A N 1
ATOM 1942 C CA . LYS A 1 236 ? -7.612 17.289 -3.712 1.00 95.56 236 LYS A CA 1
ATOM 1943 C C . LYS A 1 236 ? -8.303 16.008 -4.184 1.00 95.56 236 LYS A C 1
ATOM 1945 O O . LYS A 1 236 ? -9.162 16.064 -5.064 1.00 95.56 236 LYS A O 1
ATOM 1950 N N . SER A 1 237 ? -7.886 14.850 -3.672 1.00 95.88 237 SER A N 1
ATOM 1951 C CA . SER A 1 237 ? -8.404 13.535 -4.079 1.00 95.88 237 SER A CA 1
ATOM 1952 C C . SER A 1 237 ? -9.455 12.990 -3.120 1.00 95.88 237 SER A C 1
ATOM 1954 O O . SER A 1 237 ? -10.380 12.338 -3.591 1.00 95.88 237 SER A O 1
ATOM 1956 N N . GLY A 1 238 ? -9.370 13.282 -1.821 1.00 95.56 238 GLY A N 1
ATOM 1957 C CA . GLY A 1 238 ? -10.292 12.750 -0.815 1.00 95.56 238 GLY A CA 1
ATOM 1958 C C . GLY A 1 238 ? -11.780 13.003 -1.075 1.00 95.56 238 GLY A C 1
ATOM 1959 O O . GLY A 1 238 ? -12.566 12.084 -0.830 1.00 95.56 238 GLY A O 1
ATOM 1960 N N . PRO A 1 239 ? -12.201 14.156 -1.645 1.00 96.38 239 PRO A N 1
ATOM 1961 C CA . PRO A 1 239 ? -13.608 14.395 -1.970 1.00 96.38 239 PRO A CA 1
ATOM 1962 C C . PRO A 1 239 ? -14.213 13.403 -2.972 1.00 96.38 239 PRO A C 1
ATOM 1964 O O . PRO A 1 239 ? -15.434 13.330 -3.089 1.00 96.38 239 PRO A O 1
ATOM 1967 N N . LYS A 1 240 ? -13.383 12.642 -3.702 1.00 94.50 240 LYS A N 1
ATOM 1968 C CA . LYS A 1 240 ? -13.843 11.564 -4.591 1.00 94.50 240 LYS A CA 1
ATOM 1969 C C . LYS A 1 240 ? -14.424 10.384 -3.807 1.00 94.50 240 LYS A C 1
ATOM 1971 O O . LYS A 1 240 ? -15.326 9.723 -4.312 1.00 94.50 240 LYS A O 1
ATOM 1976 N N . ASP A 1 241 ? -13.921 10.144 -2.595 1.00 94.50 241 ASP A N 1
ATOM 1977 C CA . ASP A 1 241 ? -14.250 8.976 -1.773 1.00 94.50 241 ASP A CA 1
ATOM 1978 C C . ASP A 1 241 ? -15.146 9.334 -0.576 1.00 94.50 241 ASP A C 1
ATOM 1980 O O . ASP A 1 241 ? -16.012 8.543 -0.194 1.00 94.50 241 ASP A O 1
ATOM 1984 N N . SER A 1 242 ? -14.979 10.534 -0.005 1.00 93.88 242 SER A N 1
ATOM 1985 C CA . SER A 1 242 ? -15.804 11.060 1.089 1.00 93.88 242 SER A CA 1
ATOM 1986 C C . SER A 1 242 ? -16.122 12.540 0.894 1.00 93.88 242 SER A C 1
ATOM 1988 O O . SER A 1 242 ? -15.225 13.375 0.817 1.00 93.88 242 SER A O 1
ATOM 1990 N N . ALA A 1 243 ? -17.412 12.882 0.907 1.00 91.38 243 ALA A N 1
ATOM 1991 C CA . ALA A 1 243 ? -17.875 14.265 0.778 1.00 91.38 243 ALA A CA 1
ATOM 1992 C C . ALA A 1 243 ? -17.542 15.147 1.997 1.00 91.38 243 ALA A C 1
ATOM 1994 O O . ALA A 1 243 ? -17.549 16.371 1.887 1.00 91.38 243 ALA A O 1
ATOM 1995 N N . LEU A 1 244 ? -17.275 14.544 3.162 1.00 90.94 244 LEU A N 1
ATOM 1996 C CA . LEU A 1 244 ? -16.969 15.261 4.398 1.00 90.94 244 LEU A CA 1
ATOM 1997 C C . LEU A 1 244 ? -15.488 15.094 4.743 1.00 90.94 244 LEU A C 1
ATOM 1999 O O . LEU A 1 244 ? -15.034 13.988 5.050 1.00 90.94 244 LEU A O 1
ATOM 2003 N N . ILE A 1 245 ? -14.756 16.209 4.723 1.00 92.81 245 ILE A N 1
ATOM 2004 C CA . ILE A 1 245 ? -13.354 16.298 5.139 1.00 92.81 245 ILE A CA 1
ATOM 2005 C C . ILE A 1 245 ? -13.253 17.363 6.240 1.00 92.81 245 ILE A C 1
ATOM 2007 O O . ILE A 1 245 ? -13.759 18.473 6.055 1.00 92.81 245 ILE A O 1
ATOM 2011 N N . PRO A 1 246 ? -12.649 17.051 7.401 1.00 93.62 246 PRO A N 1
ATOM 2012 C CA . PRO A 1 246 ? -12.448 18.025 8.464 1.00 93.62 246 PRO A CA 1
ATOM 2013 C C . PRO A 1 246 ? -11.589 19.201 8.001 1.00 93.62 246 PRO A C 1
ATOM 2015 O O . PRO A 1 246 ? -10.554 19.002 7.379 1.00 93.62 246 PRO A O 1
ATOM 2018 N N . LEU A 1 247 ? -11.978 20.421 8.374 1.00 92.12 247 LEU A N 1
ATOM 2019 C CA . LEU A 1 247 ? -11.162 21.617 8.136 1.00 92.12 247 LEU A CA 1
ATOM 2020 C C . LEU A 1 247 ? -10.075 21.811 9.208 1.00 92.12 247 LEU A C 1
ATOM 2022 O O . LEU A 1 247 ? -9.050 22.433 8.955 1.00 92.12 247 LEU A O 1
ATOM 2026 N N . ASN A 1 248 ? -10.313 21.300 10.417 1.00 94.00 248 ASN A N 1
ATOM 2027 C CA . ASN A 1 248 ? -9.451 21.482 11.581 1.00 94.00 248 ASN A CA 1
ATOM 2028 C C . ASN A 1 248 ? -9.072 20.132 12.194 1.00 94.00 248 ASN A C 1
ATOM 2030 O O . ASN A 1 248 ? -9.771 19.134 12.011 1.00 94.00 248 ASN A O 1
ATOM 2034 N N . HIS A 1 249 ? -8.001 20.132 12.987 1.00 95.50 249 HIS A N 1
ATOM 2035 C CA . HIS A 1 249 ? -7.641 19.011 13.848 1.00 95.50 249 HIS A CA 1
ATOM 2036 C C . HIS A 1 249 ? -8.793 18.710 14.816 1.00 95.50 249 HIS A C 1
ATOM 2038 O O . HIS A 1 249 ? -9.204 19.576 15.589 1.00 95.50 249 HIS A O 1
ATOM 2044 N N . CYS A 1 250 ? -9.329 17.494 14.749 1.00 95.25 250 CYS A N 1
ATOM 2045 C CA . CYS A 1 250 ? -10.536 17.099 15.481 1.00 95.25 250 CYS A CA 1
ATOM 2046 C C . CYS A 1 250 ? -10.476 15.672 16.040 1.00 95.25 250 CYS A C 1
ATOM 2048 O O . CYS A 1 250 ? -11.452 15.193 16.612 1.00 95.25 250 CYS A O 1
ATOM 2050 N N . LEU A 1 251 ? -9.341 14.989 15.881 1.00 94.25 251 LEU A N 1
ATOM 2051 C CA . LEU A 1 251 ? -9.108 13.627 16.345 1.00 94.25 251 LEU A CA 1
ATOM 2052 C C . LEU A 1 251 ? -7.793 13.563 17.132 1.00 94.25 251 LEU A C 1
ATOM 2054 O O . LEU A 1 251 ? -6.992 14.485 17.088 1.00 94.25 251 LEU A O 1
ATOM 2058 N N . HIS A 1 252 ? -7.546 12.470 17.856 1.00 92.38 252 HIS A N 1
ATOM 2059 C CA . HIS A 1 252 ? -6.285 12.297 18.586 1.00 92.38 252 HIS A CA 1
ATOM 2060 C C . HIS A 1 252 ? -5.063 12.373 17.663 1.00 92.38 252 HIS A C 1
ATOM 2062 O O . HIS A 1 252 ? -4.972 11.618 16.688 1.00 92.38 252 HIS A O 1
ATOM 2068 N N . THR A 1 253 ? -4.119 13.241 18.030 1.00 92.94 253 THR A N 1
ATOM 2069 C CA . THR A 1 253 ? -2.816 13.391 17.380 1.00 92.94 253 THR A CA 1
ATOM 2070 C C . THR A 1 253 ? -1.994 12.100 17.520 1.00 92.94 253 THR A C 1
ATOM 2072 O O . THR A 1 253 ? -1.973 11.504 18.604 1.00 92.94 253 THR A O 1
ATOM 2075 N N . PRO A 1 254 ? -1.318 11.640 16.454 1.00 94.19 254 PRO A N 1
ATOM 2076 C CA . PRO A 1 254 ? -0.459 10.459 16.500 1.00 94.19 254 PRO A CA 1
ATOM 2077 C C . PRO A 1 254 ? 0.840 10.719 17.277 1.00 94.19 254 PRO A C 1
ATOM 2079 O O . PRO A 1 254 ? 1.180 11.857 17.587 1.00 94.19 254 PRO A O 1
ATOM 2082 N N . GLY A 1 255 ? 1.580 9.654 17.604 1.00 88.06 255 GLY A N 1
ATOM 2083 C CA . GLY A 1 255 ? 2.842 9.737 18.354 1.00 88.06 255 GLY A CA 1
ATOM 2084 C C . GLY A 1 255 ? 2.693 9.786 19.882 1.00 88.06 255 GLY A C 1
ATOM 2085 O O . GLY A 1 255 ? 3.695 9.752 20.593 1.00 88.06 255 GLY A O 1
ATOM 2086 N N . GLY A 1 256 ? 1.459 9.831 20.393 1.00 87.38 256 GLY A N 1
ATOM 2087 C CA . GLY A 1 256 ? 1.154 9.737 21.822 1.00 87.38 256 GLY A CA 1
ATOM 2088 C C . GLY A 1 256 ? 1.186 8.303 22.387 1.00 87.38 256 GLY A C 1
ATOM 2089 O O . GLY A 1 256 ? 1.493 7.344 21.672 1.00 87.38 256 GLY A O 1
ATOM 2090 N N . PRO A 1 257 ? 0.841 8.134 23.681 1.00 87.12 257 PRO A N 1
ATOM 2091 C CA . PRO A 1 257 ? 0.817 6.826 24.344 1.00 87.12 257 PRO A CA 1
ATOM 2092 C C . PRO A 1 257 ? -0.324 5.917 23.861 1.00 87.12 257 PRO A C 1
ATOM 2094 O O . PRO A 1 257 ? -0.220 4.697 23.964 1.00 87.12 257 PRO A O 1
ATOM 2097 N N . LEU A 1 258 ? -1.409 6.489 23.325 1.00 87.12 258 LEU A N 1
ATOM 2098 C CA . LEU A 1 258 ? -2.506 5.719 22.745 1.00 87.12 258 LEU A CA 1
ATOM 20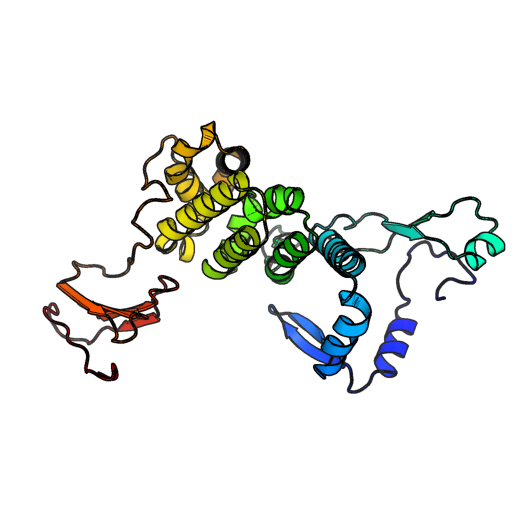99 C C . LEU A 1 258 ? -2.049 5.081 21.427 1.00 87.12 258 LEU A C 1
ATOM 2101 O O . LEU A 1 258 ? -1.657 5.789 20.501 1.00 87.12 258 LEU A O 1
ATOM 2105 N N . LYS A 1 259 ? -2.118 3.749 21.339 1.00 82.50 259 LYS A N 1
ATOM 2106 C CA . LYS A 1 259 ? -1.734 2.999 20.131 1.00 82.50 259 LYS A CA 1
ATOM 2107 C C . LYS A 1 259 ? -2.916 2.431 19.359 1.00 82.50 259 LYS A C 1
ATOM 2109 O O . LYS A 1 259 ? -2.896 2.495 18.135 1.00 82.50 259 LYS A O 1
ATOM 2114 N N . TYR A 1 260 ? -3.933 1.929 20.052 1.00 83.00 260 TYR A N 1
ATOM 2115 C CA . TYR A 1 260 ? -5.097 1.287 19.445 1.00 83.00 260 TYR A CA 1
ATOM 2116 C C . TYR A 1 260 ? -6.386 1.674 20.178 1.00 83.00 260 TYR A C 1
ATOM 2118 O O . TYR A 1 260 ? -6.370 1.860 21.394 1.00 83.00 260 TYR A O 1
ATOM 2126 N N . SER A 1 261 ? -7.487 1.764 19.427 1.00 84.06 261 SER A N 1
ATOM 2127 C CA . SER A 1 261 ? -8.864 1.814 19.938 1.00 84.06 261 SER A CA 1
ATOM 2128 C C . SER A 1 261 ? -9.560 0.521 19.515 1.00 84.06 261 SER A C 1
ATOM 2130 O O . SER A 1 261 ? -9.563 0.196 18.328 1.00 84.06 261 SER A O 1
ATOM 2132 N N . LEU A 1 262 ? -10.084 -0.242 20.475 1.00 88.12 262 LEU A N 1
ATOM 2133 C CA . LEU A 1 262 ? -10.728 -1.535 20.229 1.00 88.12 262 LEU A CA 1
ATOM 2134 C C . LEU A 1 262 ? -12.245 -1.358 20.324 1.00 88.12 262 LEU A C 1
ATOM 2136 O O . LEU A 1 262 ? -12.811 -1.319 21.417 1.00 88.12 262 LEU A O 1
ATOM 2140 N N . GLU A 1 263 ? -12.888 -1.207 19.168 1.00 85.62 263 GLU A N 1
ATOM 2141 C CA . GLU A 1 263 ? -14.303 -0.844 19.044 1.00 85.62 263 GLU A CA 1
ATOM 2142 C C . GLU A 1 263 ? -15.113 -2.015 18.478 1.00 85.62 263 GLU A C 1
ATOM 2144 O O . GLU A 1 263 ? -14.808 -2.530 17.405 1.00 85.62 263 GLU A O 1
ATOM 2149 N N . GLY A 1 264 ? -16.158 -2.445 19.192 1.00 85.94 264 GLY A N 1
ATOM 2150 C CA . GLY A 1 264 ? -17.039 -3.521 18.712 1.00 85.94 264 GLY A CA 1
ATOM 2151 C C . GLY A 1 264 ? -18.187 -3.904 19.640 1.00 85.94 264 GLY A C 1
ATOM 2152 O O . GLY A 1 264 ? -19.206 -4.408 19.172 1.00 85.94 264 GLY A O 1
ATOM 2153 N N . HIS A 1 265 ? -18.085 -3.628 20.943 1.00 89.94 265 HIS A N 1
ATOM 2154 C CA . HIS A 1 265 ? -19.234 -3.781 21.840 1.00 89.94 265 HIS A CA 1
ATOM 2155 C C . HIS A 1 265 ? -20.278 -2.692 21.568 1.00 89.94 265 HIS A C 1
ATOM 2157 O O . HIS A 1 265 ? -19.944 -1.514 21.485 1.00 89.94 265 HIS A O 1
ATOM 2163 N N . GLN A 1 266 ? -21.550 -3.086 21.452 1.00 87.50 266 GLN A N 1
ATOM 2164 C CA . GLN A 1 266 ? -22.677 -2.153 21.283 1.00 87.50 266 GLN A CA 1
ATOM 2165 C C . GLN A 1 266 ? -23.065 -1.446 22.590 1.00 87.50 266 GLN A C 1
ATOM 2167 O O . GLN A 1 266 ? -23.690 -0.389 22.568 1.00 87.50 266 GLN A O 1
ATOM 2172 N N . PHE A 1 267 ? -22.706 -2.046 23.724 1.00 87.56 267 PHE A N 1
ATOM 2173 C CA . PHE A 1 267 ? -22.987 -1.550 25.066 1.00 87.56 267 PHE A CA 1
ATOM 2174 C C . PHE A 1 267 ? -21.684 -1.379 25.850 1.00 87.56 267 PHE A C 1
ATOM 2176 O O . PHE A 1 267 ? -20.604 -1.732 25.374 1.00 87.56 267 PHE A O 1
ATOM 2183 N N . ALA A 1 268 ? -21.791 -0.844 27.068 1.00 91.06 268 ALA A N 1
ATOM 2184 C CA . ALA A 1 268 ? -20.649 -0.675 27.956 1.00 91.06 268 ALA A CA 1
ATOM 2185 C C . ALA A 1 268 ? -19.874 -1.991 28.139 1.00 91.06 268 ALA A C 1
ATOM 2187 O O . ALA A 1 268 ? -20.461 -3.070 28.271 1.00 91.06 268 ALA A O 1
ATOM 2188 N N . VAL A 1 269 ? -18.547 -1.883 28.146 1.00 93.56 269 VAL A N 1
ATOM 2189 C CA . VAL A 1 269 ? -17.651 -2.994 28.471 1.00 93.56 269 VAL A CA 1
ATOM 2190 C C . VAL A 1 269 ? -17.588 -3.107 29.989 1.00 93.56 269 VAL A C 1
ATOM 2192 O O . VAL A 1 269 ? -17.195 -2.154 30.659 1.00 93.56 269 VAL A O 1
ATOM 2195 N N . PHE A 1 270 ? -17.977 -4.259 30.529 1.00 94.00 270 PHE A N 1
ATOM 2196 C CA . PHE A 1 270 ? -18.044 -4.480 31.980 1.00 94.00 270 PHE A CA 1
ATOM 2197 C C . PHE A 1 270 ? -16.812 -5.192 32.536 1.00 94.00 270 PHE A C 1
ATOM 2199 O O . PHE A 1 270 ? -16.529 -5.104 33.726 1.00 94.00 270 PHE A O 1
ATOM 2206 N N . GLY A 1 271 ? -16.050 -5.866 31.680 1.00 93.94 271 GLY A N 1
ATOM 2207 C CA . GLY A 1 271 ? -14.823 -6.536 32.077 1.00 93.94 271 GLY A CA 1
ATOM 2208 C C . GLY A 1 271 ? -13.945 -6.858 30.882 1.00 93.94 271 GLY A C 1
ATOM 2209 O O . GLY A 1 271 ? -14.419 -6.980 29.750 1.00 93.94 271 GLY A O 1
ATOM 2210 N N . PHE A 1 272 ? -12.654 -7.006 31.141 1.00 95.38 272 PHE A N 1
ATOM 2211 C CA . PHE A 1 272 ? -11.708 -7.552 30.183 1.00 95.38 272 PHE A CA 1
ATOM 2212 C C . PHE A 1 272 ? -10.602 -8.318 30.907 1.00 95.38 272 PHE A C 1
ATOM 2214 O O . PHE A 1 272 ? -10.340 -8.090 32.087 1.00 95.38 272 PHE A O 1
ATOM 2221 N N . CYS A 1 273 ? -9.961 -9.233 30.193 1.00 95.50 273 CYS A N 1
ATOM 2222 C CA . CYS A 1 273 ? -8.823 -10.005 30.664 1.00 95.50 273 CYS A CA 1
ATOM 2223 C C . CYS A 1 273 ? -7.813 -10.159 29.523 1.00 95.50 273 CYS A C 1
ATOM 2225 O O . CYS A 1 273 ? -8.184 -10.165 28.347 1.00 95.50 273 CYS A O 1
ATOM 2227 N N . LEU A 1 274 ? -6.537 -10.265 29.872 1.00 94.75 274 LEU A N 1
ATOM 2228 C CA . LEU A 1 274 ? -5.458 -10.539 28.930 1.00 94.75 274 LEU A CA 1
ATOM 2229 C C . LEU A 1 274 ? -5.116 -12.020 28.992 1.00 94.75 274 LEU A C 1
ATOM 2231 O O . LEU A 1 274 ? -5.122 -12.612 30.071 1.00 94.75 274 LEU A O 1
ATOM 2235 N N . THR A 1 275 ? -4.778 -12.605 27.848 1.00 94.44 275 THR A N 1
ATOM 2236 C CA . THR A 1 275 ? -4.148 -13.924 27.840 1.00 94.44 275 THR A CA 1
ATOM 2237 C C . THR A 1 275 ? -2.785 -13.851 28.524 1.00 94.44 275 THR A C 1
ATOM 2239 O O . THR A 1 275 ? -2.131 -12.806 28.526 1.00 94.44 275 THR A O 1
ATOM 2242 N N . SER A 1 276 ? -2.328 -14.961 29.106 1.00 92.25 276 SER A N 1
ATOM 2243 C CA . SER A 1 276 ? -1.051 -14.998 29.841 1.00 92.25 276 SER A CA 1
ATOM 2244 C C . SER A 1 276 ? 0.188 -14.665 28.992 1.00 92.25 276 SER A C 1
ATOM 2246 O O . SER A 1 276 ? 1.223 -14.295 29.542 1.00 92.25 276 SER A O 1
ATOM 2248 N N . ASP A 1 277 ? 0.082 -14.751 27.663 1.00 91.75 277 ASP A N 1
ATOM 2249 C CA . ASP A 1 277 ? 1.111 -14.346 26.697 1.00 91.75 277 ASP A CA 1
ATOM 2250 C C . ASP A 1 277 ? 0.991 -12.879 26.233 1.00 91.75 277 ASP A C 1
ATOM 2252 O O . ASP A 1 277 ? 1.789 -12.436 25.409 1.00 91.75 277 ASP A O 1
ATOM 2256 N N . TYR A 1 278 ? 0.003 -12.130 26.737 1.00 90.94 278 TYR A N 1
ATOM 2257 C CA . TYR A 1 278 ? -0.328 -10.750 26.351 1.00 90.94 278 TYR A CA 1
ATOM 2258 C C . TYR A 1 278 ? -0.598 -10.545 24.858 1.00 90.94 278 TYR A C 1
ATOM 2260 O O . TYR A 1 278 ? -0.551 -9.420 24.359 1.00 90.94 278 TYR A O 1
ATOM 2268 N N . ARG A 1 279 ? -0.889 -11.622 24.128 1.00 91.75 279 ARG A N 1
ATOM 2269 C CA . ARG A 1 279 ? -1.183 -11.541 22.701 1.00 91.75 279 ARG A CA 1
ATOM 2270 C C . ARG A 1 279 ? -2.620 -11.122 22.443 1.00 91.75 279 ARG A C 1
ATOM 2272 O O . ARG A 1 279 ? -2.872 -10.357 21.514 1.00 91.75 279 ARG A O 1
ATOM 2279 N N . TYR A 1 280 ? -3.550 -11.621 23.249 1.00 93.81 280 TYR A N 1
ATOM 2280 C CA . TYR A 1 280 ? -4.966 -11.356 23.077 1.00 93.81 280 TYR A CA 1
ATOM 2281 C C . TYR A 1 280 ? -5.561 -10.669 24.297 1.00 93.81 280 TYR A C 1
ATOM 2283 O O . TYR A 1 280 ? -5.160 -10.890 25.441 1.00 93.81 280 TYR A O 1
ATOM 2291 N N . MET A 1 281 ? -6.584 -9.866 24.034 1.00 94.62 281 MET A N 1
ATOM 2292 C CA . MET A 1 281 ? -7.480 -9.343 25.053 1.00 94.62 281 MET A CA 1
ATOM 2293 C C . MET A 1 281 ? -8.873 -9.909 24.816 1.00 94.62 281 MET A C 1
ATOM 2295 O O . MET A 1 281 ? -9.365 -9.892 23.692 1.00 94.62 281 MET A O 1
ATOM 2299 N N . VAL A 1 282 ? -9.532 -10.376 25.867 1.00 95.06 282 VAL A N 1
ATOM 2300 C CA . VAL A 1 282 ? -10.942 -10.768 25.830 1.00 95.06 282 VAL A CA 1
ATOM 2301 C C . VAL A 1 282 ? -11.731 -9.736 26.617 1.00 95.06 282 VAL A C 1
ATOM 2303 O O . VAL A 1 282 ? -11.388 -9.455 27.760 1.00 95.06 282 VAL A O 1
ATOM 2306 N N . SER A 1 283 ? -12.771 -9.156 26.025 1.00 95.31 283 SER A N 1
ATOM 2307 C CA . SER A 1 283 ? -13.650 -8.191 26.689 1.00 95.31 283 SER A CA 1
ATOM 2308 C C . SER A 1 283 ? -15.104 -8.635 26.644 1.00 95.31 283 SER A C 1
ATOM 2310 O O . SER A 1 283 ? -15.532 -9.264 25.676 1.00 95.31 283 SER A O 1
ATOM 2312 N N . ILE A 1 284 ? -15.869 -8.303 27.685 1.00 94.94 284 ILE A N 1
ATOM 2313 C CA . ILE A 1 284 ? -17.257 -8.737 27.863 1.00 94.94 284 ILE A CA 1
ATOM 2314 C C . ILE A 1 284 ? -18.237 -7.570 27.996 1.00 94.94 284 ILE A C 1
ATOM 2316 O O . ILE A 1 284 ? -17.957 -6.546 28.625 1.00 94.94 284 ILE A O 1
ATOM 2320 N N . SER A 1 285 ? -19.415 -7.777 27.414 1.00 92.75 285 SER A N 1
ATOM 2321 C CA . SER A 1 285 ? -20.623 -6.973 27.586 1.00 92.75 285 SER A CA 1
ATOM 2322 C C . SER A 1 285 ? -21.849 -7.908 27.573 1.00 92.75 285 SER A C 1
ATOM 2324 O O . SER A 1 285 ? -21.958 -8.782 28.430 1.00 92.75 285 SER A O 1
ATOM 2326 N N . THR A 1 286 ? -22.743 -7.811 26.586 1.00 91.19 286 THR A N 1
ATOM 2327 C CA . THR A 1 286 ? -23.742 -8.857 26.256 1.00 91.19 286 THR A CA 1
ATOM 2328 C C . THR A 1 286 ? -23.148 -9.999 25.423 1.00 91.19 286 THR A C 1
ATOM 2330 O O . THR A 1 286 ? -23.710 -11.086 25.325 1.00 91.19 286 THR A O 1
ATOM 2333 N N . ARG A 1 287 ? -21.980 -9.753 24.826 1.00 91.50 287 ARG A N 1
ATOM 2334 C CA . ARG A 1 287 ? -21.163 -10.688 24.046 1.00 91.50 287 ARG A CA 1
ATOM 2335 C C . ARG A 1 287 ? -19.753 -10.689 24.613 1.00 91.50 287 ARG A C 1
ATOM 2337 O O . ARG A 1 287 ? -19.405 -9.778 25.367 1.00 91.50 287 ARG A O 1
ATOM 2344 N N . PHE A 1 288 ? -18.943 -11.683 24.276 1.00 93.06 288 PHE A N 1
ATOM 2345 C CA . PHE A 1 288 ? -17.511 -11.614 24.552 1.00 93.06 288 PHE A CA 1
ATOM 2346 C C . PHE A 1 288 ? -16.730 -11.592 23.246 1.00 93.06 288 PHE A C 1
ATOM 2348 O O . PHE A 1 288 ? -17.001 -12.362 22.322 1.00 93.06 288 PHE A O 1
ATOM 2355 N N . ILE A 1 289 ? -15.787 -10.658 23.168 1.00 94.75 289 ILE A N 1
ATOM 2356 C CA . ILE A 1 289 ? -15.008 -10.371 21.969 1.00 94.75 289 ILE A CA 1
ATOM 2357 C C . ILE A 1 289 ? -13.533 -10.576 22.293 1.00 94.75 289 ILE A C 1
ATOM 2359 O O . ILE A 1 289 ? -13.050 -10.102 23.321 1.00 94.75 289 ILE A O 1
ATOM 2363 N N . THR A 1 290 ? -12.823 -11.279 21.416 1.00 94.56 290 THR A N 1
ATOM 2364 C CA . THR A 1 290 ? -11.376 -11.488 21.509 1.00 94.56 290 THR A CA 1
ATOM 2365 C C . THR A 1 290 ? -10.663 -10.626 20.475 1.00 94.56 290 THR A C 1
ATOM 2367 O O . THR A 1 290 ? -10.969 -10.694 19.284 1.00 94.56 290 THR A O 1
ATOM 2370 N N . TRP A 1 291 ? -9.671 -9.868 20.920 1.00 93.38 291 TRP A N 1
ATOM 2371 C CA . TRP A 1 291 ? -8.887 -8.924 20.128 1.00 93.38 291 TRP A CA 1
ATOM 2372 C C . TRP A 1 291 ? -7.440 -9.389 20.053 1.00 93.38 291 TRP A C 1
ATOM 2374 O O . TRP A 1 291 ? -6.881 -9.767 21.082 1.00 93.38 291 TRP A O 1
ATOM 2384 N N . ASP A 1 292 ? -6.825 -9.333 18.874 1.00 91.19 292 ASP A N 1
ATOM 2385 C CA . ASP A 1 292 ? -5.372 -9.475 18.742 1.00 91.19 292 ASP A CA 1
ATOM 2386 C C . ASP A 1 292 ? -4.716 -8.123 19.044 1.00 91.19 292 ASP A C 1
ATOM 2388 O O . ASP A 1 292 ? -4.970 -7.132 18.363 1.00 91.19 292 ASP A O 1
ATOM 2392 N N . LEU A 1 293 ? -3.882 -8.053 20.081 1.00 88.81 293 LEU A N 1
ATOM 2393 C CA . LEU A 1 293 ? -3.251 -6.800 20.504 1.00 88.81 293 LEU A CA 1
ATOM 2394 C C . LEU A 1 293 ? -2.113 -6.354 19.583 1.00 88.81 293 LEU A C 1
ATOM 2396 O O . LEU A 1 293 ? -1.738 -5.181 19.602 1.00 88.81 293 LEU A O 1
ATOM 2400 N N . SER A 1 294 ? -1.572 -7.259 18.765 1.00 83.62 294 SER A N 1
ATOM 2401 C CA . SER A 1 294 ? -0.560 -6.900 17.774 1.00 83.62 294 SER A CA 1
ATOM 2402 C C . SER A 1 294 ? -1.184 -6.170 16.589 1.00 83.62 294 SER A C 1
ATOM 2404 O O . SER A 1 294 ? -0.607 -5.189 16.109 1.00 83.62 294 SER A O 1
ATOM 2406 N N . THR A 1 295 ? -2.383 -6.590 16.166 1.00 81.56 295 THR A N 1
ATOM 2407 C CA . THR A 1 295 ? -3.032 -6.053 14.966 1.00 81.56 295 THR A CA 1
ATOM 2408 C C . THR A 1 295 ? -4.238 -5.158 15.230 1.00 81.56 295 THR A C 1
ATOM 2410 O O . THR A 1 295 ? -4.658 -4.449 14.316 1.00 81.56 295 THR A O 1
ATOM 2413 N N . SER A 1 296 ? -4.771 -5.154 16.454 1.00 82.88 296 SER A N 1
ATOM 2414 C CA . SER A 1 296 ? -6.080 -4.607 16.855 1.00 82.88 296 SER A CA 1
ATOM 2415 C C . SER A 1 296 ? -7.297 -5.240 16.183 1.00 82.88 296 SER A C 1
ATOM 2417 O O . SER A 1 296 ? -8.408 -4.729 16.320 1.00 82.88 296 SER A O 1
ATOM 2419 N N . ASP A 1 297 ? -7.115 -6.362 15.490 1.00 84.69 297 ASP A N 1
ATOM 2420 C CA . ASP A 1 297 ? -8.219 -7.018 14.806 1.00 84.69 297 ASP A CA 1
ATOM 2421 C C . ASP A 1 297 ? -9.118 -7.768 15.791 1.00 84.69 297 ASP A C 1
ATOM 2423 O O . ASP A 1 297 ? -8.670 -8.396 16.759 1.00 84.69 297 ASP A O 1
ATOM 2427 N N . LEU A 1 298 ? -10.413 -7.754 15.486 1.00 88.12 298 LEU A N 1
ATOM 2428 C CA . LEU A 1 298 ? -11.382 -8.642 16.104 1.00 88.12 298 LEU A CA 1
AT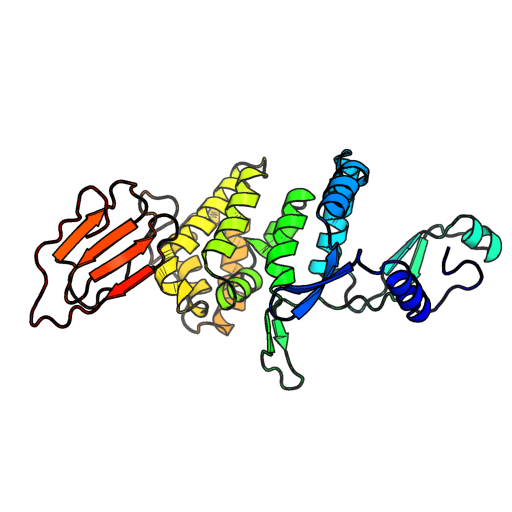OM 2429 C C . LEU A 1 298 ? -11.144 -10.065 15.590 1.00 88.12 298 LEU A C 1
ATOM 2431 O O . LEU A 1 298 ? -11.306 -10.353 14.407 1.00 88.12 298 LEU A O 1
ATOM 2435 N N . THR A 1 299 ? -10.786 -10.972 16.495 1.00 89.06 299 THR A N 1
ATOM 2436 C CA . THR A 1 299 ? -10.519 -12.383 16.165 1.00 89.06 299 THR A CA 1
ATOM 2437 C C . THR A 1 299 ? -11.736 -13.274 16.381 1.00 89.06 299 THR A C 1
ATOM 2439 O O . THR A 1 299 ? -11.947 -14.229 15.633 1.00 89.06 299 THR A O 1
ATOM 2442 N N . ARG A 1 300 ? -12.543 -12.981 17.407 1.00 90.38 300 ARG A N 1
ATOM 2443 C CA . ARG A 1 300 ? -13.767 -13.717 17.743 1.00 90.38 300 ARG A CA 1
ATOM 2444 C C . ARG A 1 300 ? -14.802 -12.771 18.320 1.00 90.38 300 ARG A C 1
ATOM 2446 O O . ARG A 1 300 ? -14.457 -11.933 19.142 1.00 90.38 300 ARG A O 1
ATOM 2453 N N . ASP A 1 301 ? -16.057 -12.969 17.941 1.00 93.38 301 ASP A N 1
ATOM 2454 C CA . ASP A 1 301 ? -17.210 -12.267 18.503 1.00 93.38 301 ASP A CA 1
ATOM 2455 C C . ASP A 1 301 ? -18.322 -13.277 18.796 1.00 93.38 301 ASP A C 1
ATOM 2457 O O . ASP A 1 301 ? -19.016 -13.753 17.893 1.00 93.38 301 ASP A O 1
ATOM 2461 N N . VAL A 1 302 ? -18.479 -13.634 20.070 1.00 92.38 302 VAL A N 1
ATOM 2462 C CA . VAL A 1 302 ? -19.361 -14.721 20.496 1.00 92.38 302 VAL A CA 1
ATOM 2463 C C . VAL A 1 302 ? -20.539 -14.160 21.277 1.00 92.38 302 VAL A C 1
ATOM 2465 O O . VAL A 1 302 ? -20.370 -13.463 22.276 1.00 92.38 302 VAL A O 1
ATOM 2468 N N . ASN A 1 303 ? -21.750 -14.487 20.820 1.00 91.69 303 ASN A N 1
ATOM 2469 C CA . ASN A 1 303 ? -22.962 -14.291 21.604 1.00 91.69 303 ASN A CA 1
ATOM 2470 C C . ASN A 1 303 ? -23.256 -15.578 22.395 1.00 91.69 303 ASN A C 1
ATOM 2472 O O . ASN A 1 303 ? -23.630 -16.576 21.779 1.00 91.69 303 ASN A O 1
ATOM 2476 N N . PRO A 1 304 ? -23.098 -15.576 23.727 1.00 89.69 304 PRO A N 1
ATOM 2477 C CA . PRO A 1 304 ? -23.372 -16.752 24.546 1.00 89.69 304 PRO A CA 1
ATOM 2478 C C . PRO A 1 304 ? -24.870 -17.078 24.692 1.00 89.69 304 PRO A C 1
ATOM 2480 O O . PRO A 1 304 ? -25.200 -18.115 25.257 1.00 89.69 304 PRO A O 1
ATOM 2483 N N . GLY A 1 305 ? -25.780 -16.225 24.202 1.00 88.88 305 GLY A N 1
ATOM 2484 C CA . GLY A 1 305 ? -27.227 -16.461 24.273 1.00 88.88 305 GLY A CA 1
ATOM 2485 C C . GLY A 1 305 ? -27.805 -16.360 25.687 1.00 88.88 305 GLY A 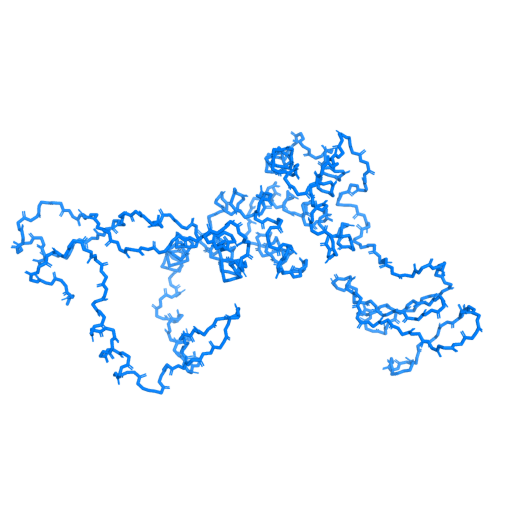C 1
ATOM 2486 O O . GLY A 1 305 ? -28.888 -16.877 25.939 1.00 88.88 305 GLY A O 1
ATOM 2487 N N . VAL A 1 306 ? -27.081 -15.725 26.611 1.00 85.06 306 VAL A N 1
ATOM 2488 C CA . VAL A 1 306 ? -27.530 -15.521 27.994 1.00 85.06 306 VAL A CA 1
ATOM 2489 C C . VAL A 1 306 ? -28.356 -14.242 28.071 1.00 85.06 306 VAL A C 1
ATOM 2491 O O . VAL A 1 306 ? -27.982 -13.222 27.493 1.00 85.06 306 VAL A O 1
ATOM 2494 N N . GLU A 1 307 ? -29.465 -14.281 28.804 1.00 84.62 307 GLU A N 1
ATOM 2495 C CA . GLU A 1 307 ? -30.232 -13.076 29.114 1.00 84.62 307 GLU A CA 1
ATOM 2496 C C . GLU A 1 307 ? -29.479 -12.229 30.154 1.00 84.62 307 GLU A C 1
ATOM 2498 O O . GLU A 1 307 ? -29.114 -12.717 31.223 1.00 84.62 307 GLU A O 1
ATOM 2503 N N . GLY A 1 308 ? -29.240 -10.951 29.842 1.00 84.62 308 GLY A N 1
ATOM 2504 C CA . GLY A 1 308 ? -28.587 -9.992 30.741 1.00 84.62 308 GLY A CA 1
ATOM 2505 C C . GLY A 1 308 ? -27.191 -9.542 30.295 1.00 84.62 308 GLY A C 1
ATOM 2506 O O . GLY A 1 308 ? -26.823 -9.643 29.125 1.00 84.62 308 GLY A O 1
ATOM 2507 N N . ILE A 1 309 ? -26.429 -8.979 31.238 1.00 87.56 309 ILE A N 1
ATOM 2508 C CA . ILE A 1 309 ? -25.066 -8.466 31.024 1.00 87.56 309 ILE A CA 1
ATOM 2509 C C . ILE A 1 309 ? -24.048 -9.316 31.786 1.00 87.56 309 ILE A C 1
ATOM 2511 O O . ILE A 1 309 ? -24.262 -9.665 32.947 1.00 87.56 309 ILE A O 1
ATOM 2515 N N . MET A 1 310 ? -22.920 -9.632 31.149 1.00 90.75 310 MET A N 1
ATOM 2516 C CA . MET A 1 310 ? -21.808 -10.300 31.823 1.00 90.75 310 MET A CA 1
ATOM 2517 C C . MET A 1 310 ? -21.045 -9.278 32.665 1.00 90.75 310 MET A C 1
ATOM 2519 O O . MET A 1 310 ? -20.660 -8.228 32.158 1.00 90.75 310 MET A O 1
ATOM 2523 N N . GLN A 1 311 ? -20.816 -9.584 33.943 1.00 90.56 311 GLN A N 1
ATOM 2524 C CA . GLN A 1 311 ? -20.159 -8.658 34.878 1.00 90.56 311 GLN A CA 1
ATOM 2525 C C . GLN A 1 311 ? -18.710 -9.025 35.201 1.00 90.56 311 GLN A C 1
ATOM 2527 O O . GLN A 1 311 ? -17.937 -8.160 35.600 1.00 90.56 311 GLN A O 1
ATOM 2532 N N . GLN A 1 312 ? -18.328 -10.293 35.041 1.00 90.81 312 GLN A N 1
ATOM 2533 C CA . GLN A 1 312 ? -16.996 -10.762 35.403 1.00 90.81 312 GLN A CA 1
ATOM 2534 C C . GLN A 1 312 ? -16.478 -11.772 34.384 1.00 90.81 312 GLN A C 1
ATOM 2536 O O . GLN A 1 312 ? -17.222 -12.621 33.895 1.00 90.81 312 GLN A O 1
ATOM 2541 N N . LEU A 1 313 ? -15.187 -11.661 34.082 1.00 91.44 313 LEU A N 1
ATOM 2542 C CA . LEU A 1 313 ? -14.451 -12.537 33.182 1.00 91.44 313 LEU A CA 1
ATOM 2543 C C . LEU A 1 313 ? -13.173 -12.990 33.881 1.00 91.44 313 LEU A C 1
ATOM 2545 O O . LEU A 1 313 ? -12.439 -12.163 34.420 1.00 91.44 313 LEU A O 1
ATOM 2549 N N . VAL A 1 314 ? -12.897 -14.288 33.833 1.00 92.88 314 VAL A N 1
ATOM 2550 C CA . VAL A 1 314 ? -11.634 -14.876 34.279 1.00 92.88 314 VAL A CA 1
ATOM 2551 C C . VAL A 1 314 ? -11.210 -15.888 33.230 1.00 92.88 314 VAL A C 1
ATOM 2553 O O . VAL A 1 314 ? -12.027 -16.701 32.812 1.00 92.88 314 VAL A O 1
ATOM 2556 N N . LEU A 1 315 ? -9.945 -15.824 32.821 1.00 93.19 315 LEU A N 1
ATOM 2557 C CA . LEU A 1 315 ? -9.337 -16.835 31.967 1.00 93.19 315 LEU A CA 1
ATOM 2558 C C . LEU A 1 315 ? -8.641 -17.884 32.836 1.00 93.19 315 LEU A C 1
ATOM 2560 O O . LEU A 1 315 ? -8.015 -17.571 33.852 1.00 93.19 315 LEU A O 1
ATOM 2564 N N . SER A 1 316 ? -8.744 -19.137 32.421 1.00 92.94 316 SER A N 1
ATOM 2565 C CA . SER A 1 316 ? -7.939 -20.237 32.951 1.00 92.94 316 SER A CA 1
ATOM 2566 C C . SER A 1 316 ? -6.433 -19.967 32.778 1.00 92.94 316 SER A C 1
ATOM 2568 O O . SER A 1 316 ? -6.031 -19.320 31.809 1.00 92.94 316 SER A O 1
ATOM 2570 N N . PRO A 1 317 ? -5.559 -20.486 33.666 1.00 88.81 317 PRO A N 1
ATOM 2571 C CA . PRO A 1 317 ? -4.114 -20.236 33.586 1.00 88.81 317 PRO A CA 1
ATOM 2572 C C . PRO A 1 317 ? -3.455 -20.675 32.269 1.00 88.81 317 PRO A C 1
ATOM 2574 O O . PRO A 1 317 ? -2.426 -20.121 31.881 1.00 88.81 317 PRO A O 1
ATOM 2577 N N . ASP A 1 318 ? -4.032 -21.668 31.584 1.00 92.06 318 ASP A N 1
ATOM 2578 C CA . ASP A 1 318 ? -3.569 -22.158 30.282 1.00 92.06 318 ASP A CA 1
ATOM 2579 C C . ASP A 1 318 ? -4.281 -21.497 29.083 1.00 92.06 318 ASP A C 1
ATOM 2581 O O . ASP A 1 318 ? -4.049 -21.898 27.941 1.00 92.06 318 ASP A O 1
ATOM 2585 N N . ASN A 1 319 ? -5.111 -20.474 29.328 1.00 88.94 319 ASN A N 1
ATOM 2586 C CA . ASN A 1 319 ? -5.929 -19.734 28.359 1.00 88.94 319 ASN A CA 1
ATOM 2587 C C . ASN A 1 319 ? -6.903 -20.597 27.528 1.00 88.94 319 ASN A C 1
ATOM 2589 O O . ASN A 1 319 ? -7.356 -20.149 26.472 1.00 88.94 319 ASN A O 1
ATOM 2593 N N . LYS A 1 320 ? -7.214 -21.837 27.935 1.00 86.00 320 LYS A N 1
ATOM 2594 C CA . LYS A 1 320 ? -8.134 -22.701 27.166 1.00 86.00 320 LYS A CA 1
ATOM 2595 C C . LYS A 1 320 ? -9.610 -22.394 27.402 1.00 86.00 320 LYS A C 1
ATOM 2597 O O . LYS A 1 320 ? -10.423 -22.670 26.521 1.00 86.00 320 LYS A O 1
ATOM 2602 N N . TRP A 1 321 ? -9.922 -21.857 28.574 1.00 80.88 321 TRP A N 1
ATOM 2603 C CA . TRP A 1 321 ? -11.260 -21.543 29.081 1.00 80.88 321 TRP A CA 1
ATOM 2604 C C . TRP A 1 321 ? -11.337 -20.107 29.560 1.00 80.88 321 TRP A C 1
ATOM 2606 O O . TRP A 1 321 ? -10.352 -19.685 30.221 1.00 80.88 321 TRP A O 1
#

InterPro domains:
  IPR052752 NACHT and WD repeat domain-containing protein [PTHR19871] (1-320)

Radius of gyration: 25.28 Å; chains: 1; bounding box: 59×53×75 Å

Sequence (321 aa):
DVYQYHLPPVRRIPPLLWTRIRNDLPNYLSEREADGVNVMNWYHRQFRDTAKERYFKNMNMAIYFHSMIADYYLGIWGGKPKPFKYTEIQRHRFGLTDKEGIADRKVPIQPLVFINKEGKVTRYNLRKFGELPFHLVRSRRFTDLFRNVLFNYDWLHAKLSSCPLQAVLADFEDASINIDDKDARRELMLVADALRLGGAILGVYPNMLAAQLVGRLLPEIGGNPNIKMLLEACDKSGPKDSALIPLNHCLHTPGGPLKYSLEGHQFAVFGFCLTSDYRYMVSISTRFITWDLSTSDLTRDVNPGVEGIMQQLVLSPDNKW

Organism: Culex pipiens (NCBI:txid7175)

pLDDT: mean 92.81, std 4.75, range [62.72, 98.75]